Protein AF-A0A951AEV6-F1 (afdb_monomer)

pLDDT: mean 90.45, std 10.09, range [45.44, 98.31]

Nearest PDB structures (foldseek):
  7xfd-assembly1_A  TM=5.203E-01  e=1.729E-13  Escherichia coli
  2w8h-assembly1_C  TM=5.364E-01  e=3.531E-13  Escherichia coli
  7xff-assembly1_H  TM=5.356E-01  e=3.531E-13  Escherichia coli
  2j58-assembly1_F  TM=5.306E-01  e=8.122E-13  Escherichia coli
  2w8i-assembly1_D  TM=5.398E-01  e=9.709E-13  Escherichia coli

Mean predicted aligned error: 11.77 Å

Radius of gyration: 23.61 Å; Cα contacts (8 Å, |Δi|>4): 373; chains: 1; bounding box: 49×32×73 Å

Structure (mmCIF, N/CA/C/O backbone):
data_AF-A0A951AEV6-F1
#
_entry.id   AF-A0A951AEV6-F1
#
loop_
_atom_site.group_PDB
_atom_site.id
_atom_site.type_symbol
_atom_site.label_atom_id
_atom_site.label_alt_id
_atom_site.label_comp_id
_atom_site.label_asym_id
_atom_site.label_entity_id
_atom_site.label_seq_id
_atom_site.pdbx_PDB_ins_code
_atom_site.Cartn_x
_atom_site.Cartn_y
_atom_site.Cartn_z
_atom_site.occupancy
_atom_site.B_iso_or_equiv
_atom_site.auth_seq_id
_atom_site.auth_comp_id
_atom_site.auth_asym_id
_atom_site.auth_atom_id
_atom_site.pdbx_PDB_model_num
ATOM 1 N N . MET A 1 1 ? 14.511 -14.528 -4.161 1.00 46.72 1 MET A N 1
ATOM 2 C CA . MET A 1 1 ? 15.267 -14.854 -5.393 1.00 46.72 1 MET A CA 1
ATOM 3 C C . MET A 1 1 ? 15.307 -13.588 -6.240 1.00 46.72 1 MET A C 1
ATOM 5 O O . MET A 1 1 ? 14.239 -13.056 -6.512 1.00 46.72 1 MET A O 1
ATOM 9 N N . ARG A 1 2 ? 16.487 -13.033 -6.557 1.00 62.09 2 ARG A N 1
ATOM 10 C CA . ARG A 1 2 ? 16.585 -11.837 -7.416 1.00 62.09 2 ARG A CA 1
ATOM 11 C C . ARG A 1 2 ? 16.279 -12.243 -8.859 1.00 62.09 2 ARG A C 1
ATOM 13 O O . ARG A 1 2 ? 16.884 -13.181 -9.372 1.00 62.09 2 ARG A O 1
ATOM 20 N N . THR A 1 3 ? 15.339 -11.556 -9.496 1.00 68.06 3 THR A N 1
ATOM 21 C CA . THR A 1 3 ? 15.027 -11.783 -10.906 1.00 68.06 3 THR A CA 1
ATOM 22 C C . THR A 1 3 ? 16.154 -11.233 -11.774 1.00 68.06 3 THR A C 1
ATOM 24 O O . THR A 1 3 ? 16.427 -10.033 -11.755 1.00 68.06 3 THR A O 1
ATOM 27 N N . ASN A 1 4 ? 16.781 -12.118 -12.548 1.00 81.19 4 ASN A N 1
ATOM 28 C CA . ASN A 1 4 ? 17.820 -11.784 -13.528 1.00 81.19 4 ASN A CA 1
ATOM 29 C C . ASN A 1 4 ? 17.357 -12.037 -14.975 1.00 81.19 4 ASN A C 1
ATOM 31 O O . ASN A 1 4 ? 18.177 -12.138 -15.878 1.00 81.19 4 ASN A O 1
ATOM 35 N N . SER A 1 5 ? 16.048 -12.190 -15.203 1.00 88.62 5 SER A N 1
ATOM 36 C CA . SER A 1 5 ? 15.489 -12.455 -16.529 1.00 88.62 5 SER A CA 1
ATOM 37 C C . SER A 1 5 ? 14.278 -11.572 -16.796 1.00 88.62 5 SER A C 1
ATOM 39 O O . SER A 1 5 ? 13.390 -11.458 -15.957 1.00 88.62 5 SER A O 1
ATOM 41 N N . MET A 1 6 ? 14.211 -11.003 -17.999 1.00 91.31 6 MET A N 1
ATOM 42 C CA . MET A 1 6 ? 13.060 -10.216 -18.459 1.00 91.31 6 MET A CA 1
ATOM 43 C C . MET A 1 6 ? 11.820 -11.078 -18.746 1.00 91.31 6 MET A C 1
ATOM 45 O O . MET A 1 6 ? 10.696 -10.582 -18.786 1.00 91.31 6 MET A O 1
ATOM 49 N N . SER A 1 7 ? 12.005 -12.385 -18.947 1.00 89.31 7 SER A N 1
ATOM 50 C CA . SER A 1 7 ? 10.917 -13.300 -19.315 1.00 89.31 7 SER A CA 1
ATOM 51 C C . SER A 1 7 ? 9.868 -13.468 -18.211 1.00 89.31 7 SER A C 1
ATOM 53 O O . SER A 1 7 ? 8.690 -13.659 -18.521 1.00 89.31 7 SER A O 1
ATOM 55 N N . VAL A 1 8 ? 10.294 -13.339 -16.950 1.00 90.06 8 VAL A N 1
ATOM 56 C CA . VAL A 1 8 ? 9.473 -13.528 -15.744 1.00 90.06 8 VAL A CA 1
ATOM 57 C C . VAL A 1 8 ? 8.852 -12.228 -15.219 1.00 90.06 8 VAL A C 1
ATOM 59 O O . VAL A 1 8 ? 8.265 -12.225 -14.140 1.00 90.06 8 VAL A O 1
ATOM 62 N N . LEU A 1 9 ? 9.011 -11.113 -15.941 1.00 91.75 9 LEU A N 1
ATOM 63 C CA . LEU A 1 9 ? 8.381 -9.844 -15.577 1.00 91.75 9 LEU A CA 1
ATOM 64 C C . LEU A 1 9 ? 6.858 -9.928 -15.738 1.00 91.75 9 LEU A C 1
ATOM 66 O O . LEU A 1 9 ? 6.362 -10.621 -16.628 1.00 91.75 9 LEU A O 1
ATOM 70 N N . ASP A 1 10 ? 6.138 -9.185 -14.895 1.00 88.25 10 ASP A N 1
ATOM 71 C CA . ASP A 1 10 ? 4.675 -9.092 -14.940 1.00 88.25 10 ASP A CA 1
ATOM 72 C C . ASP A 1 10 ? 4.215 -8.544 -16.299 1.00 88.25 10 ASP A C 1
ATOM 74 O O . ASP A 1 10 ? 4.647 -7.471 -16.741 1.00 88.25 10 ASP A O 1
ATOM 78 N N . ASP A 1 11 ? 3.345 -9.303 -16.964 1.00 93.50 11 ASP A N 1
ATOM 79 C CA . ASP A 1 11 ? 2.741 -8.973 -18.249 1.00 93.50 11 ASP A CA 1
ATOM 80 C C . ASP A 1 11 ? 1.256 -8.584 -18.152 1.00 93.50 11 ASP A C 1
ATOM 82 O O . ASP A 1 11 ? 0.684 -8.113 -19.138 1.00 93.50 11 ASP A O 1
ATOM 86 N N . LYS A 1 12 ? 0.647 -8.703 -16.965 1.00 89.50 12 LYS A N 1
ATOM 87 C CA . LYS A 1 12 ? -0.787 -8.491 -16.728 1.00 89.50 12 LYS A CA 1
ATOM 88 C C . LYS A 1 12 ? -1.085 -7.102 -16.191 1.00 89.50 12 LYS A C 1
ATOM 90 O O . LYS A 1 12 ? -1.986 -6.433 -16.698 1.00 89.50 12 LYS A O 1
ATOM 95 N N . LYS A 1 13 ? -0.368 -6.660 -15.151 1.00 87.50 13 LYS A N 1
ATOM 96 C CA . LYS A 1 13 ? -0.631 -5.358 -14.522 1.00 87.50 13 LYS A CA 1
ATOM 97 C C . LYS A 1 13 ? -0.249 -4.241 -15.488 1.00 87.50 13 LYS A C 1
ATOM 99 O O . LYS A 1 13 ? 0.908 -4.119 -15.879 1.00 87.50 13 LYS A O 1
ATOM 104 N N . LYS A 1 14 ? -1.228 -3.413 -15.855 1.00 92.56 14 LYS A N 1
ATOM 105 C CA . LYS A 1 14 ? -1.000 -2.206 -16.654 1.00 92.56 14 LYS A CA 1
ATOM 106 C C . LYS A 1 14 ? -0.626 -1.031 -15.754 1.00 92.56 14 LYS A C 1
ATOM 108 O O . LYS A 1 14 ? -1.250 -0.840 -14.707 1.00 92.56 14 LYS A O 1
ATOM 113 N N . LEU A 1 15 ? 0.379 -0.276 -16.185 1.00 90.94 15 LEU A N 1
ATOM 114 C CA . LEU A 1 15 ? 0.896 0.899 -15.496 1.00 90.94 15 LEU A CA 1
ATOM 115 C C . LEU A 1 15 ? -0.040 2.097 -15.685 1.00 90.94 15 LEU A C 1
ATOM 117 O O . LEU A 1 15 ? -0.498 2.383 -16.800 1.00 90.94 15 LEU A O 1
ATOM 121 N N . GLY A 1 16 ? -0.306 2.795 -14.587 1.00 89.00 16 GLY A N 1
ATOM 122 C CA . GLY A 1 16 ? -1.032 4.056 -14.524 1.00 89.00 16 GLY A CA 1
ATOM 123 C C . GLY A 1 16 ? -0.117 5.232 -14.188 1.00 89.00 16 GLY A C 1
ATOM 124 O O . GLY A 1 16 ? 1.048 5.067 -13.833 1.00 89.00 16 GLY A O 1
ATOM 125 N N . SER A 1 17 ? -0.657 6.446 -14.301 1.00 87.00 17 SER A N 1
ATOM 126 C CA . SER A 1 17 ? 0.017 7.629 -13.760 1.00 87.00 17 SER A CA 1
ATOM 127 C C . SER A 1 17 ? 0.197 7.492 -12.257 1.00 87.00 17 SER A C 1
ATOM 129 O O . SER A 1 17 ? -0.679 6.964 -11.578 1.00 87.00 17 SER A O 1
ATOM 131 N N . ASN A 1 18 ? 1.308 8.019 -11.749 1.00 83.44 18 ASN A N 1
ATOM 132 C CA . ASN A 1 18 ? 1.703 7.975 -10.344 1.00 83.44 18 ASN A CA 1
ATOM 133 C C . ASN A 1 18 ? 2.117 6.604 -9.803 1.00 83.44 18 ASN A C 1
ATOM 135 O O . ASN A 1 18 ? 2.503 6.525 -8.637 1.00 83.44 18 ASN A O 1
ATOM 139 N N . ASP A 1 19 ? 2.156 5.568 -10.645 1.00 88.25 19 ASP A N 1
ATOM 140 C CA . ASP A 1 19 ? 2.794 4.308 -10.279 1.00 88.25 19 ASP A CA 1
ATOM 141 C C . ASP A 1 19 ? 4.293 4.531 -10.047 1.00 88.25 19 ASP A C 1
ATOM 143 O O . ASP A 1 19 ? 4.983 5.180 -10.841 1.00 88.25 19 ASP A O 1
ATOM 147 N N . TYR A 1 20 ? 4.810 3.955 -8.965 1.00 90.06 20 TYR A N 1
ATOM 148 C CA . TYR A 1 20 ? 6.246 3.830 -8.758 1.00 90.06 20 TYR A CA 1
ATOM 149 C C . TYR A 1 20 ? 6.704 2.464 -9.237 1.00 90.06 20 TYR A C 1
ATOM 151 O O . TYR A 1 20 ? 6.017 1.458 -9.053 1.00 90.06 20 TYR A O 1
ATOM 159 N N . ILE A 1 21 ? 7.889 2.425 -9.825 1.00 91.94 21 ILE A N 1
ATOM 160 C CA . ILE A 1 21 ? 8.515 1.196 -10.279 1.00 91.94 21 ILE A CA 1
ATOM 161 C C . ILE A 1 21 ? 9.961 1.152 -9.804 1.00 91.94 21 ILE A C 1
ATOM 163 O O . ILE A 1 21 ? 10.650 2.173 -9.760 1.00 91.94 21 ILE A O 1
ATOM 167 N N . SER A 1 22 ? 10.431 -0.039 -9.461 1.00 92.62 22 SER A N 1
ATOM 168 C CA . SER A 1 22 ? 11.856 -0.298 -9.342 1.00 92.62 22 SER A CA 1
ATOM 169 C C . SER A 1 22 ? 12.421 -0.594 -10.728 1.00 92.62 22 SER A C 1
ATOM 171 O O 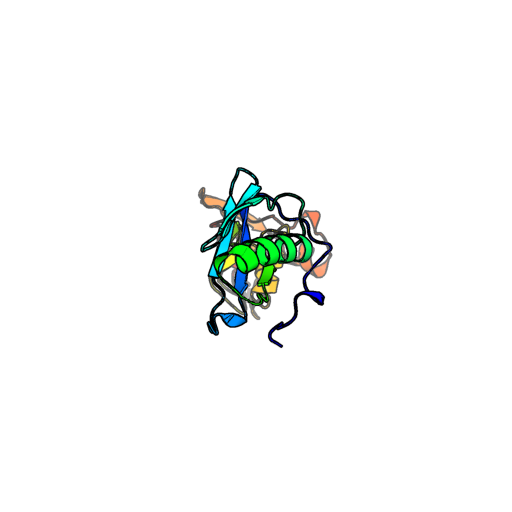. SER A 1 22 ? 11.830 -1.344 -11.507 1.00 92.62 22 SER A O 1
ATOM 173 N N . PHE A 1 23 ? 13.553 0.024 -11.036 1.00 93.94 23 PHE A N 1
ATOM 174 C CA . PHE A 1 23 ? 14.277 -0.087 -12.293 1.00 93.94 23 PHE A CA 1
ATOM 175 C C . PHE A 1 23 ? 15.730 -0.446 -12.015 1.00 93.94 23 PHE A C 1
ATOM 177 O O . PHE A 1 23 ? 16.371 0.134 -11.140 1.00 93.94 23 PHE A O 1
ATOM 184 N N . ARG A 1 24 ? 16.263 -1.390 -12.786 1.00 93.94 24 ARG A N 1
ATOM 185 C CA . ARG A 1 24 ? 17.705 -1.619 -12.887 1.00 93.94 24 ARG A CA 1
ATOM 186 C C . ARG A 1 24 ? 18.055 -2.249 -14.224 1.00 93.94 24 ARG A C 1
ATOM 188 O O . ARG A 1 24 ? 17.238 -2.975 -14.801 1.00 93.94 24 ARG A O 1
ATOM 195 N N . VAL A 1 25 ? 19.297 -2.065 -14.644 1.00 95.06 25 VAL A N 1
ATOM 196 C CA . VAL A 1 25 ? 19.918 -2.829 -15.726 1.00 95.06 25 VAL A CA 1
ATOM 197 C C . VAL A 1 25 ? 20.896 -3.811 -15.085 1.00 95.06 25 VAL A C 1
ATOM 199 O O . VAL A 1 25 ? 21.698 -3.431 -14.237 1.00 95.06 25 VAL A O 1
ATOM 202 N N . VAL A 1 26 ? 20.801 -5.104 -15.407 1.00 93.88 26 VAL A N 1
ATOM 203 C CA . VAL A 1 26 ? 21.663 -6.126 -14.770 1.00 93.88 26 VAL A CA 1
ATOM 204 C C . VAL A 1 26 ? 23.142 -5.863 -15.065 1.00 93.88 26 VAL A C 1
ATOM 206 O O . VAL A 1 26 ? 23.997 -6.124 -14.219 1.00 93.88 26 VAL A O 1
ATOM 209 N N . GLU A 1 27 ? 23.433 -5.340 -16.251 1.00 93.25 27 GLU A N 1
ATOM 210 C CA . GLU A 1 27 ? 24.774 -5.073 -16.756 1.00 93.25 27 GLU A CA 1
ATOM 211 C C . GLU A 1 27 ? 25.492 -3.920 -16.039 1.00 93.25 27 GLU A C 1
ATOM 213 O O . GLU A 1 27 ? 26.722 -3.932 -16.019 1.00 93.25 27 GLU A O 1
ATOM 218 N N . ASP A 1 28 ? 24.766 -3.015 -15.372 1.00 90.06 28 ASP A N 1
ATOM 219 C CA . ASP A 1 28 ? 25.363 -1.944 -14.553 1.00 90.06 28 ASP A CA 1
ATOM 220 C C . ASP A 1 28 ? 26.064 -2.489 -13.304 1.00 90.06 28 ASP A C 1
ATOM 222 O O . ASP A 1 28 ? 26.932 -1.838 -12.734 1.00 90.06 28 ASP A O 1
ATOM 226 N N . ARG A 1 29 ? 25.729 -3.724 -12.897 1.00 86.94 29 ARG A N 1
ATOM 227 C CA . ARG A 1 29 ? 26.229 -4.373 -11.671 1.00 86.94 29 ARG A CA 1
ATOM 228 C C . ARG A 1 29 ? 25.917 -3.595 -10.388 1.00 86.94 29 ARG A C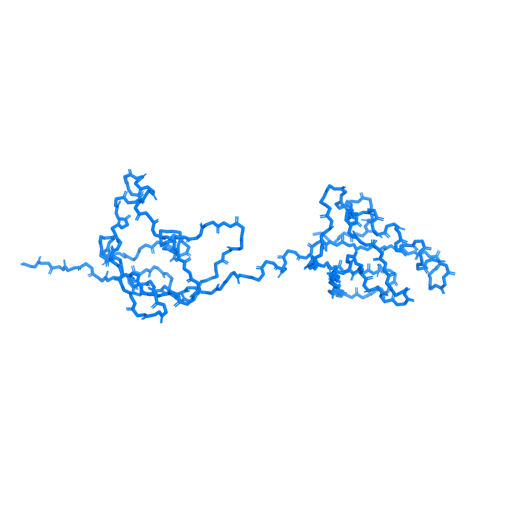 1
ATOM 230 O O . ARG A 1 29 ? 26.524 -3.869 -9.355 1.00 86.94 29 ARG A O 1
ATOM 237 N N . ASP A 1 30 ? 24.926 -2.713 -10.437 1.00 83.44 30 ASP A N 1
ATOM 238 C CA . ASP A 1 30 ? 24.402 -2.024 -9.266 1.00 83.44 30 ASP A CA 1
ATOM 239 C C . ASP A 1 30 ? 23.693 -3.002 -8.319 1.00 83.44 30 ASP A C 1
ATOM 241 O O . ASP A 1 30 ? 22.932 -3.890 -8.732 1.00 83.44 30 ASP A O 1
ATOM 245 N N . GLU A 1 31 ? 23.930 -2.833 -7.016 1.00 76.81 31 GLU A N 1
ATOM 246 C CA . GLU A 1 31 ? 23.279 -3.645 -5.985 1.00 76.81 31 GLU A CA 1
ATOM 247 C C . GLU A 1 31 ? 21.839 -3.199 -5.703 1.00 76.81 31 GLU A C 1
ATOM 249 O O . GLU A 1 31 ? 21.002 -4.026 -5.316 1.00 76.81 31 GLU A O 1
ATOM 254 N N . GLU A 1 32 ? 21.545 -1.917 -5.925 1.00 83.19 32 GLU A N 1
ATOM 255 C CA . GLU A 1 32 ? 20.260 -1.287 -5.640 1.00 83.19 32 GLU A CA 1
ATOM 256 C C . GLU A 1 32 ? 19.485 -0.973 -6.922 1.00 83.19 32 GLU A C 1
ATOM 258 O O . GLU A 1 32 ? 20.045 -0.619 -7.954 1.00 83.19 32 GLU A O 1
ATOM 263 N N . SER A 1 33 ? 18.160 -1.121 -6.861 1.00 89.19 33 SER A N 1
ATOM 264 C CA . SER A 1 33 ? 17.282 -0.686 -7.951 1.00 89.19 33 SER A CA 1
ATOM 265 C C . SER A 1 33 ? 16.897 0.771 -7.746 1.00 89.19 33 SER A C 1
ATOM 267 O O . SER A 1 33 ? 16.512 1.163 -6.644 1.00 89.19 33 SER A O 1
ATOM 269 N N . GLN A 1 34 ? 16.937 1.556 -8.814 1.00 90.75 34 GLN A N 1
ATOM 270 C CA . GLN A 1 34 ? 16.473 2.933 -8.801 1.00 90.75 34 GLN A CA 1
ATOM 271 C C . GLN A 1 34 ? 14.948 2.969 -8.764 1.00 90.75 34 GLN A C 1
ATOM 273 O O . GLN A 1 34 ? 14.271 2.159 -9.401 1.00 90.75 34 GLN A O 1
ATOM 278 N N . ARG A 1 35 ? 14.391 3.923 -8.022 1.00 91.44 35 ARG A N 1
ATOM 279 C CA . ARG A 1 35 ? 12.945 4.114 -7.940 1.00 91.44 35 ARG A CA 1
ATOM 280 C C . ARG A 1 35 ? 12.515 5.202 -8.913 1.00 91.44 35 ARG A C 1
ATOM 282 O O . ARG A 1 35 ? 12.845 6.367 -8.717 1.00 91.44 35 ARG A O 1
ATOM 289 N N . LEU A 1 36 ? 11.743 4.821 -9.923 1.00 92.88 36 LEU A N 1
ATOM 290 C CA . LEU A 1 36 ? 11.206 5.725 -10.935 1.00 92.88 36 LEU A CA 1
ATOM 291 C C . LEU A 1 36 ? 9.692 5.891 -10.745 1.00 92.88 36 LEU A C 1
ATOM 293 O O . LEU A 1 36 ? 9.026 5.000 -10.215 1.00 92.88 36 LEU A O 1
ATOM 297 N N . ARG A 1 37 ? 9.139 7.032 -11.166 1.00 91.88 37 ARG A N 1
ATOM 298 C CA . ARG A 1 37 ? 7.700 7.336 -11.090 1.00 91.88 37 ARG A CA 1
ATOM 299 C C . ARG A 1 37 ? 7.148 7.575 -12.487 1.00 91.88 37 ARG A C 1
ATOM 301 O O . ARG A 1 37 ? 7.738 8.328 -13.257 1.00 91.88 37 ARG A O 1
ATOM 308 N N . VAL A 1 38 ? 5.991 6.991 -12.780 1.00 92.31 38 VAL A N 1
ATOM 309 C CA . VAL A 1 38 ? 5.206 7.348 -13.962 1.00 92.31 38 VAL A CA 1
ATOM 310 C C . VAL A 1 38 ? 4.580 8.720 -13.719 1.00 92.31 38 VAL A C 1
ATOM 312 O O . VAL A 1 38 ? 3.795 8.896 -12.786 1.00 92.31 38 VAL A O 1
ATOM 315 N N . ASN A 1 39 ? 4.943 9.705 -14.535 1.00 89.75 39 ASN A N 1
ATOM 316 C CA . ASN A 1 39 ? 4.459 11.075 -14.404 1.00 89.75 39 ASN A CA 1
ATOM 317 C C . ASN A 1 39 ? 2.959 11.201 -14.770 1.00 89.75 39 ASN A C 1
ATOM 319 O O . ASN A 1 39 ? 2.304 10.252 -15.226 1.00 89.75 39 ASN A O 1
ATOM 323 N N . ASP A 1 40 ? 2.395 12.397 -14.593 1.00 83.81 40 ASP A N 1
ATOM 324 C CA . ASP A 1 40 ? 0.983 12.665 -14.905 1.00 83.81 40 ASP A CA 1
ATOM 325 C C . ASP A 1 40 ? 0.672 12.548 -16.409 1.00 83.81 40 ASP A C 1
ATOM 327 O O . ASP A 1 40 ? -0.442 12.190 -16.794 1.00 83.81 40 ASP A O 1
ATOM 331 N N . ASN A 1 41 ? 1.676 12.716 -17.275 1.00 91.56 41 ASN A N 1
ATOM 332 C CA . ASN A 1 41 ? 1.561 12.471 -18.714 1.00 91.56 41 ASN A CA 1
ATOM 333 C C . ASN A 1 41 ? 1.594 10.978 -19.073 1.00 91.56 41 ASN A C 1
ATOM 335 O O . ASN A 1 41 ? 1.250 10.620 -20.199 1.00 91.56 41 ASN A O 1
ATOM 339 N N . GLY A 1 42 ? 1.887 10.087 -18.120 1.00 91.50 42 GLY A N 1
ATOM 340 C CA . GLY A 1 42 ? 1.934 8.641 -18.336 1.00 91.50 42 GLY A CA 1
ATOM 341 C C . GLY A 1 42 ? 3.276 8.142 -18.868 1.00 91.50 42 GLY A C 1
ATOM 342 O O . GLY A 1 42 ? 3.341 7.060 -19.456 1.00 91.50 42 GLY A O 1
ATOM 343 N N . GLU A 1 43 ? 4.329 8.928 -18.694 1.00 97.00 43 GLU A N 1
ATOM 344 C CA . GLU A 1 43 ? 5.685 8.641 -19.144 1.00 97.00 43 GLU A CA 1
ATOM 345 C C . GLU A 1 43 ? 6.586 8.355 -17.946 1.00 97.00 43 GLU A C 1
ATOM 347 O O . GLU A 1 43 ? 6.334 8.793 -16.823 1.00 97.00 43 GLU A O 1
ATOM 352 N N . LEU A 1 44 ? 7.648 7.609 -18.201 1.00 96.25 44 LEU A N 1
ATOM 353 C CA . LEU A 1 44 ? 8.679 7.272 -17.242 1.00 96.25 44 LEU A CA 1
ATOM 354 C C . LEU A 1 44 ? 9.980 7.949 -17.665 1.00 96.25 44 LEU A C 1
ATOM 356 O O . LEU A 1 44 ? 10.415 7.765 -18.798 1.00 96.25 44 LEU A O 1
ATOM 360 N N . GLU A 1 45 ? 10.607 8.700 -16.769 1.00 95.81 45 GLU A N 1
ATOM 361 C CA . GLU A 1 45 ? 11.942 9.249 -17.007 1.00 95.81 45 GLU A CA 1
ATOM 362 C C . GLU A 1 45 ? 12.992 8.172 -16.721 1.00 95.81 45 GLU A C 1
ATOM 364 O O . GLU A 1 45 ? 13.204 7.776 -15.575 1.00 95.81 45 GLU A O 1
ATOM 369 N N . VAL A 1 46 ? 13.596 7.644 -17.782 1.00 95.56 46 VAL A N 1
ATOM 370 C CA . VAL A 1 46 ? 14.574 6.557 -17.721 1.00 95.56 46 VAL A CA 1
ATOM 371 C C . VAL A 1 46 ? 15.982 7.142 -17.857 1.00 95.56 46 VAL A C 1
ATOM 373 O O . VAL A 1 46 ? 16.221 7.891 -18.810 1.00 95.56 46 VAL A O 1
ATOM 376 N N . PRO A 1 47 ? 16.934 6.797 -16.968 1.00 90.75 47 PRO A N 1
ATOM 377 C CA . PRO A 1 47 ? 18.320 7.245 -17.088 1.00 90.75 47 PRO A CA 1
ATOM 378 C C . PRO A 1 47 ? 18.896 6.962 -18.479 1.00 90.75 47 PRO A C 1
ATOM 380 O O . PRO A 1 47 ? 18.622 5.913 -19.065 1.00 90.75 47 PRO A O 1
ATOM 383 N N . TYR A 1 48 ? 19.680 7.907 -19.004 1.00 87.25 48 TYR A N 1
ATOM 384 C CA . TYR A 1 48 ? 20.310 7.881 -20.337 1.00 87.25 48 TYR A CA 1
ATOM 385 C C . TYR A 1 48 ? 19.344 7.974 -21.531 1.00 87.25 48 TYR A C 1
ATOM 387 O O . TYR A 1 48 ? 19.690 8.556 -22.549 1.00 87.25 48 TYR A O 1
ATOM 395 N N . VAL A 1 49 ? 18.119 7.464 -21.407 1.00 92.56 49 VAL A N 1
ATOM 396 C CA . VAL A 1 49 ? 17.133 7.408 -22.500 1.00 92.56 49 VAL A CA 1
ATOM 397 C C . VAL A 1 49 ? 16.196 8.620 -22.511 1.00 92.56 49 VAL A C 1
ATOM 399 O O . VAL A 1 49 ? 15.800 9.082 -23.579 1.00 92.56 49 VAL A O 1
ATOM 402 N N . GLY A 1 50 ? 15.819 9.132 -21.338 1.00 93.38 50 GLY A N 1
ATOM 403 C CA . GLY A 1 50 ? 14.816 10.186 -21.184 1.00 93.38 50 GLY A CA 1
ATOM 404 C C . GLY A 1 50 ? 13.390 9.644 -21.037 1.00 93.38 50 GLY A C 1
ATOM 405 O O . GLY A 1 50 ? 13.169 8.589 -20.442 1.00 93.38 50 GLY A O 1
ATOM 406 N N . LEU A 1 51 ? 12.400 10.391 -21.531 1.00 96.44 51 LEU A N 1
ATOM 407 C CA . LEU A 1 51 ? 10.979 10.078 -21.347 1.00 96.44 51 LEU A CA 1
ATOM 408 C C . LEU A 1 51 ? 10.532 8.897 -22.220 1.00 96.44 51 LEU A C 1
ATOM 410 O O . LEU A 1 51 ? 10.642 8.927 -23.445 1.00 96.44 51 LEU A O 1
ATOM 414 N N . VAL A 1 52 ? 9.968 7.869 -21.585 1.00 97.00 52 VAL A N 1
ATOM 415 C CA . VAL A 1 52 ? 9.447 6.667 -22.246 1.00 97.00 52 VAL A CA 1
ATOM 416 C C . VAL A 1 52 ? 7.961 6.482 -21.913 1.00 97.00 52 VAL A C 1
ATOM 418 O O . VAL A 1 52 ? 7.612 6.382 -20.735 1.00 97.00 52 VAL A O 1
ATOM 421 N N . PRO A 1 53 ? 7.060 6.359 -22.908 1.00 97.06 53 PRO A N 1
ATOM 422 C CA . PRO A 1 53 ? 5.642 6.106 -22.657 1.00 97.06 53 PRO A CA 1
ATOM 423 C C . PRO A 1 53 ? 5.417 4.788 -21.907 1.00 97.06 53 PRO A C 1
ATOM 425 O O . PRO A 1 53 ? 5.785 3.713 -22.405 1.00 97.06 53 PRO A O 1
ATOM 428 N N . ALA A 1 54 ? 4.780 4.879 -20.738 1.00 96.31 54 ALA A N 1
ATOM 429 C CA . ALA A 1 54 ? 4.558 3.771 -19.811 1.00 96.31 54 ALA A CA 1
ATOM 430 C C . ALA A 1 54 ? 3.071 3.438 -19.612 1.00 96.31 54 ALA A C 1
ATOM 432 O O . ALA A 1 54 ? 2.731 2.275 -19.401 1.00 96.31 54 ALA A O 1
ATOM 433 N N . ARG A 1 55 ? 2.176 4.431 -19.708 1.00 93.06 55 ARG A N 1
ATOM 434 C CA . ARG A 1 55 ? 0.735 4.248 -19.478 1.00 93.06 55 ARG A CA 1
ATOM 435 C C . ARG A 1 55 ? 0.164 3.124 -20.341 1.00 93.06 55 ARG A C 1
ATOM 437 O O . ARG A 1 55 ? 0.365 3.088 -21.552 1.00 93.06 55 ARG A O 1
ATOM 444 N N . GLY A 1 56 ? -0.581 2.224 -19.706 1.00 92.50 56 GLY A N 1
ATOM 445 C CA . GLY A 1 56 ? -1.244 1.106 -20.377 1.00 92.50 56 GLY A CA 1
ATOM 446 C C . GLY A 1 56 ? -0.313 -0.045 -20.771 1.00 92.50 56 GLY A C 1
ATOM 447 O O . GLY A 1 56 ? -0.812 -1.079 -21.213 1.00 92.50 56 GLY A O 1
ATOM 448 N N . LYS A 1 57 ? 1.007 0.086 -20.575 1.00 96.31 57 LYS A N 1
ATOM 449 C CA . LYS A 1 57 ? 1.970 -1.009 -20.742 1.00 96.31 57 LYS A CA 1
ATOM 450 C C . LYS A 1 57 ? 2.126 -1.799 -19.447 1.00 96.31 57 LYS A C 1
ATOM 452 O O . LYS A 1 57 ? 1.922 -1.267 -18.360 1.00 96.31 57 LYS A O 1
ATOM 457 N N . SER A 1 58 ? 2.495 -3.066 -19.557 1.00 95.88 58 SER A N 1
ATOM 458 C CA . SER A 1 58 ? 2.986 -3.870 -18.439 1.00 95.88 58 SER A CA 1
ATOM 459 C C . SER A 1 58 ? 4.479 -3.644 -18.195 1.00 95.88 58 SER A C 1
ATOM 461 O O . SER A 1 58 ? 5.185 -3.105 -19.053 1.00 95.88 58 SER A O 1
ATOM 463 N N . CYS A 1 59 ? 4.989 -4.084 -17.040 1.00 94.75 59 CYS A N 1
ATOM 464 C CA . CYS A 1 59 ? 6.425 -4.040 -16.751 1.00 94.75 59 CYS A CA 1
ATOM 465 C C . CYS A 1 59 ? 7.234 -4.793 -17.810 1.00 94.75 59 CYS A C 1
ATOM 467 O O . CYS A 1 59 ? 8.283 -4.309 -18.225 1.00 94.75 59 CYS A O 1
ATOM 469 N N . LYS A 1 60 ? 6.733 -5.937 -18.294 1.00 96.25 60 LYS A N 1
ATOM 470 C CA . LYS A 1 60 ? 7.378 -6.693 -19.370 1.00 96.25 60 LYS A CA 1
ATOM 471 C C . LYS A 1 60 ? 7.434 -5.894 -20.674 1.00 96.25 60 LYS A C 1
ATOM 473 O O . LYS A 1 60 ? 8.513 -5.721 -21.233 1.00 96.25 60 LYS A O 1
ATOM 478 N N . GLU A 1 61 ? 6.300 -5.367 -21.136 1.00 97.25 61 GLU A N 1
ATOM 479 C CA . GLU A 1 61 ? 6.214 -4.570 -22.374 1.00 97.25 61 GLU A CA 1
ATOM 480 C C . GLU A 1 61 ? 7.122 -3.330 -22.321 1.00 97.25 61 GLU A C 1
ATOM 482 O O . GLU A 1 61 ? 7.851 -3.022 -23.272 1.00 97.25 61 GLU A O 1
ATOM 487 N N . LEU A 1 62 ? 7.106 -2.624 -21.189 1.00 97.31 62 LEU A N 1
ATOM 488 C CA . LEU A 1 62 ? 7.926 -1.439 -20.982 1.00 97.31 62 LEU A CA 1
ATOM 489 C C . LEU A 1 62 ? 9.419 -1.787 -20.909 1.00 97.31 62 LEU A C 1
ATOM 491 O O . LEU A 1 62 ? 10.224 -1.103 -21.536 1.00 97.31 62 LEU A O 1
ATOM 495 N N . ALA A 1 63 ? 9.795 -2.875 -20.233 1.00 97.19 63 ALA A N 1
ATOM 496 C CA . ALA A 1 63 ? 11.188 -3.303 -20.128 1.00 97.19 63 ALA A CA 1
ATOM 497 C C . ALA A 1 63 ? 11.797 -3.644 -21.498 1.00 97.19 63 ALA A C 1
ATOM 499 O O . ALA A 1 63 ? 12.927 -3.247 -21.774 1.00 97.19 63 ALA A O 1
ATOM 500 N N . TYR A 1 64 ? 11.051 -4.310 -22.390 1.00 97.19 64 TYR A N 1
ATOM 501 C CA . TYR A 1 64 ? 11.509 -4.552 -23.766 1.00 97.19 64 TYR A CA 1
ATOM 502 C C . TYR A 1 64 ? 11.607 -3.263 -24.589 1.00 97.19 64 TYR A C 1
ATOM 504 O O . TYR A 1 64 ? 12.555 -3.112 -25.355 1.00 97.19 64 TYR A O 1
ATOM 512 N N . THR A 1 65 ? 10.685 -2.312 -24.391 1.00 96.88 65 THR A N 1
ATOM 513 C CA . THR A 1 65 ? 10.785 -0.983 -25.023 1.00 96.88 65 THR A CA 1
ATOM 514 C C . THR A 1 65 ? 12.090 -0.291 -24.612 1.00 96.88 65 THR A C 1
ATOM 516 O O . THR A 1 65 ? 12.830 0.192 -25.463 1.00 96.88 65 THR A O 1
ATOM 519 N N . ILE A 1 66 ? 12.385 -0.269 -23.308 1.00 96.94 66 ILE A N 1
ATOM 520 C CA . ILE A 1 66 ? 13.574 0.389 -22.755 1.00 96.94 66 ILE A CA 1
ATOM 521 C C . ILE A 1 66 ? 14.856 -0.333 -23.182 1.00 96.94 66 ILE A C 1
ATOM 523 O O . ILE A 1 66 ? 15.808 0.337 -23.569 1.00 96.94 66 ILE A O 1
ATOM 527 N N . LYS A 1 67 ? 14.873 -1.675 -23.195 1.00 96.88 67 LYS A N 1
ATOM 528 C CA . LYS A 1 67 ? 15.999 -2.474 -23.712 1.00 96.88 67 LYS A CA 1
ATOM 529 C C . LYS A 1 67 ? 16.404 -2.006 -25.107 1.00 96.88 67 LYS A C 1
ATOM 531 O O . LYS A 1 67 ? 17.562 -1.672 -25.319 1.00 96.88 67 LYS A O 1
ATOM 536 N N . SER A 1 68 ? 15.448 -1.910 -26.033 1.00 96.69 68 SER A N 1
ATOM 537 C CA . SER A 1 68 ? 15.729 -1.482 -27.407 1.00 96.69 68 SER A CA 1
ATOM 538 C C . SER A 1 68 ? 16.216 -0.036 -27.525 1.00 96.69 68 SER A C 1
ATOM 540 O O . SER A 1 68 ? 16.816 0.305 -28.538 1.00 96.69 68 SER A O 1
ATOM 542 N N . LEU A 1 69 ? 15.935 0.830 -26.547 1.00 96.19 69 LEU A N 1
ATOM 543 C CA . LEU A 1 69 ? 16.454 2.201 -26.517 1.00 96.19 69 LEU A CA 1
ATOM 544 C C . LEU A 1 69 ? 17.873 2.242 -25.939 1.00 96.19 69 LEU A C 1
ATOM 546 O O . LEU A 1 69 ? 18.750 2.863 -26.527 1.00 96.19 69 LEU A O 1
ATOM 550 N N . LEU A 1 70 ? 18.114 1.519 -24.845 1.00 95.81 70 LEU A N 1
ATOM 551 C CA . LEU A 1 70 ? 19.428 1.404 -24.212 1.00 95.81 70 LEU A CA 1
ATOM 552 C C . LEU A 1 70 ? 20.461 0.733 -25.129 1.00 95.81 70 LEU A C 1
ATOM 554 O O . LEU A 1 70 ? 21.608 1.170 -25.185 1.00 95.81 70 LEU A O 1
ATOM 558 N N . GLU A 1 71 ? 20.059 -0.290 -25.886 1.00 96.56 71 GLU A N 1
ATOM 559 C CA . GLU A 1 71 ? 20.959 -1.024 -26.789 1.00 96.56 71 GLU A CA 1
ATOM 560 C C . GLU A 1 71 ? 21.379 -0.233 -28.037 1.00 96.56 71 GLU A C 1
ATOM 562 O O . GLU A 1 71 ? 22.301 -0.635 -28.742 1.00 96.56 71 GLU A O 1
ATOM 567 N N . LYS A 1 72 ? 20.727 0.901 -28.329 1.00 94.25 72 LYS A N 1
ATOM 568 C CA . LYS A 1 72 ? 21.118 1.748 -29.465 1.00 94.25 72 LYS A CA 1
ATOM 569 C C . LYS A 1 72 ? 22.400 2.525 -29.203 1.00 94.25 72 LYS A C 1
ATOM 571 O O . LYS A 1 72 ? 23.184 2.705 -30.128 1.00 94.25 72 LYS A O 1
ATOM 576 N N . GLU A 1 73 ? 22.583 3.012 -27.979 1.00 90.31 73 GLU A N 1
ATOM 577 C CA . GLU A 1 73 ? 23.625 4.004 -27.682 1.00 90.31 73 GLU A CA 1
ATOM 578 C C . GLU A 1 73 ? 24.472 3.668 -26.450 1.00 90.31 73 GLU A C 1
ATOM 580 O O . GLU A 1 73 ? 25.597 4.150 -26.349 1.00 90.31 73 GLU A O 1
ATOM 585 N N . TYR A 1 74 ? 23.983 2.823 -25.536 1.00 92.19 74 TYR A N 1
ATOM 586 C CA . TYR A 1 74 ? 24.597 2.665 -24.213 1.00 92.19 74 TYR A CA 1
ATOM 587 C C . TYR A 1 74 ? 25.053 1.235 -23.896 1.00 92.19 74 TYR A C 1
ATOM 589 O O . TYR A 1 74 ? 26.031 1.061 -23.173 1.00 92.19 74 TYR A O 1
ATOM 597 N N . TYR A 1 75 ? 24.398 0.205 -24.445 1.00 93.50 75 TYR A N 1
ATOM 598 C CA . TYR A 1 75 ? 24.690 -1.195 -24.112 1.00 93.50 75 TYR A CA 1
ATOM 599 C C . TYR A 1 75 ? 24.814 -2.065 -25.362 1.00 93.50 75 TYR A C 1
ATOM 601 O O . TYR A 1 75 ? 24.010 -1.968 -26.277 1.00 93.50 75 TYR A O 1
ATOM 609 N N . TYR A 1 76 ? 25.768 -2.999 -25.371 1.00 93.38 76 TYR A N 1
ATOM 610 C CA . TYR A 1 76 ? 25.781 -4.072 -26.377 1.00 93.38 76 TYR A CA 1
ATOM 611 C C . TYR A 1 76 ? 24.628 -5.066 -26.155 1.00 93.38 76 TYR A C 1
ATOM 613 O O . TYR A 1 76 ? 24.056 -5.608 -27.096 1.00 93.38 76 TYR A O 1
ATOM 621 N N . HIS A 1 77 ? 24.295 -5.303 -24.885 1.00 93.69 77 HIS A N 1
ATOM 622 C CA . HIS A 1 77 ? 23.159 -6.099 -24.444 1.00 93.69 77 HIS A CA 1
ATOM 623 C C . HIS A 1 77 ? 22.624 -5.509 -23.139 1.00 93.69 77 HIS A C 1
ATOM 625 O O . HIS A 1 77 ? 23.405 -5.290 -22.215 1.00 93.69 77 HIS A O 1
ATOM 631 N N . ALA A 1 78 ? 21.314 -5.284 -23.051 1.00 94.88 78 ALA A N 1
ATOM 632 C CA . ALA A 1 78 ? 20.659 -4.788 -21.843 1.00 94.88 78 ALA A CA 1
ATOM 633 C C . ALA A 1 78 ? 19.616 -5.779 -21.308 1.00 94.88 78 ALA A C 1
ATOM 635 O O . ALA A 1 78 ? 18.711 -6.226 -22.023 1.00 94.88 78 ALA A O 1
ATOM 636 N N . THR A 1 79 ? 19.691 -6.072 -20.014 1.00 95.88 79 THR A N 1
ATOM 637 C CA . THR A 1 79 ? 18.692 -6.829 -19.260 1.00 95.88 79 THR A CA 1
ATOM 638 C C . THR A 1 79 ? 17.987 -5.879 -18.300 1.00 95.88 79 THR A C 1
ATOM 640 O O . THR A 1 79 ? 18.440 -5.637 -17.181 1.00 95.88 79 THR A O 1
ATOM 643 N N . VAL A 1 80 ? 16.853 -5.334 -18.741 1.00 95.88 80 VAL A N 1
ATOM 644 C CA . VAL A 1 80 ? 16.086 -4.341 -17.978 1.00 95.88 80 VAL A CA 1
ATOM 645 C C . VAL A 1 80 ? 15.110 -5.038 -17.042 1.00 95.88 80 VAL A C 1
ATOM 647 O O . VAL A 1 80 ? 14.201 -5.737 -17.488 1.00 95.88 80 VAL A O 1
ATOM 650 N N . ILE A 1 81 ? 15.264 -4.835 -15.738 1.00 95.06 81 ILE A N 1
ATOM 651 C CA . ILE A 1 81 ? 14.350 -5.371 -14.730 1.00 95.06 81 ILE A CA 1
ATOM 652 C C . ILE A 1 81 ? 13.457 -4.243 -14.228 1.00 95.06 81 ILE A C 1
ATOM 654 O O . ILE A 1 81 ? 13.945 -3.251 -13.690 1.00 95.06 81 ILE A O 1
ATOM 658 N N . LEU A 1 82 ? 12.148 -4.433 -14.401 1.00 93.94 82 LEU A N 1
ATOM 659 C CA . LEU A 1 82 ? 11.105 -3.549 -13.894 1.00 93.94 82 LEU A CA 1
ATOM 660 C C . LEU A 1 82 ? 10.163 -4.308 -12.971 1.00 93.94 82 LEU A C 1
ATOM 662 O O . LEU A 1 82 ? 9.669 -5.374 -13.336 1.00 93.94 82 LEU A O 1
ATOM 666 N N . ALA A 1 83 ? 9.833 -3.731 -11.825 1.00 91.06 83 ALA A N 1
ATOM 667 C CA . ALA A 1 83 ? 8.714 -4.201 -11.021 1.00 91.06 83 ALA A CA 1
ATOM 668 C C . ALA A 1 83 ? 7.917 -3.010 -10.503 1.00 91.06 83 ALA A C 1
ATOM 670 O O . ALA A 1 83 ? 8.498 -1.994 -10.132 1.00 91.06 83 ALA A O 1
ATOM 671 N N . VAL A 1 84 ? 6.588 -3.135 -10.464 1.00 88.69 84 VAL A N 1
ATOM 672 C CA . VAL A 1 84 ? 5.758 -2.143 -9.776 1.00 88.69 84 VAL A CA 1
ATOM 673 C C . VAL A 1 84 ? 6.151 -2.149 -8.310 1.00 88.69 84 VAL A C 1
ATOM 675 O O . VAL A 1 84 ? 6.029 -3.163 -7.617 1.00 88.69 84 VAL A O 1
ATOM 678 N N . ASP A 1 85 ? 6.640 -1.006 -7.856 1.00 80.19 85 ASP A N 1
ATOM 679 C CA . ASP A 1 85 ? 6.991 -0.796 -6.475 1.00 80.19 85 ASP A CA 1
ATOM 680 C C . ASP A 1 85 ? 5.708 -0.517 -5.695 1.00 80.19 85 ASP A C 1
ATOM 682 O O . ASP A 1 85 ? 5.204 0.609 -5.627 1.00 80.19 85 ASP A O 1
ATOM 686 N N . ARG A 1 86 ? 5.166 -1.578 -5.093 1.00 62.31 86 ARG A N 1
ATOM 687 C CA . ARG A 1 86 ? 3.986 -1.488 -4.226 1.00 62.31 86 ARG A CA 1
ATOM 688 C C . ARG A 1 86 ? 4.237 -0.638 -2.982 1.00 62.31 86 ARG A C 1
ATOM 690 O O . ARG A 1 86 ? 3.290 -0.284 -2.306 1.00 62.31 86 ARG A O 1
ATOM 697 N N . VAL A 1 87 ? 5.468 -0.189 -2.720 1.00 50.56 87 VAL A N 1
ATOM 698 C CA . VAL A 1 87 ? 5.755 0.819 -1.683 1.00 50.56 87 VAL A CA 1
ATOM 699 C C . VAL A 1 87 ? 5.120 2.188 -2.018 1.00 50.56 87 VAL A C 1
ATOM 701 O O . VAL A 1 87 ? 5.145 3.111 -1.204 1.00 50.56 87 VAL A O 1
ATOM 704 N N . SER A 1 88 ? 4.526 2.366 -3.209 1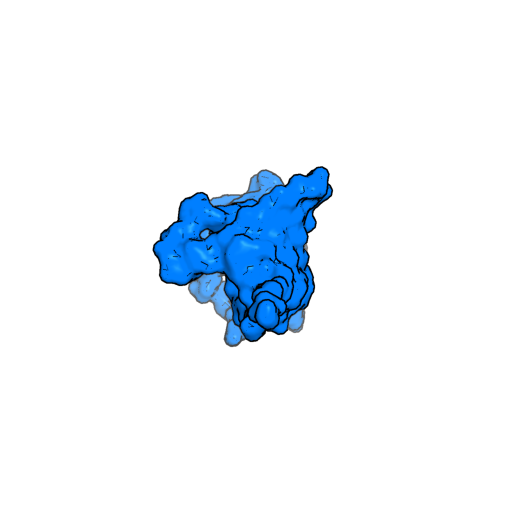.00 45.44 88 SER A N 1
ATOM 705 C CA . SER A 1 88 ? 3.610 3.485 -3.500 1.00 45.44 88 SER A CA 1
ATOM 706 C C . SER A 1 88 ? 2.285 3.426 -2.733 1.00 45.44 88 SER A C 1
ATOM 708 O O . SER A 1 88 ? 1.579 4.432 -2.672 1.00 45.44 88 SER A O 1
ATOM 710 N N . GLU A 1 89 ? 1.960 2.305 -2.099 1.00 51.38 89 GLU A N 1
ATOM 711 C CA . GLU A 1 89 ? 0.906 2.193 -1.095 1.00 51.38 89 GLU A CA 1
ATOM 712 C C . GLU A 1 89 ? 1.356 2.868 0.212 1.00 51.38 89 GLU A C 1
ATOM 714 O O . GLU A 1 89 ? 1.294 2.280 1.290 1.00 51.38 89 GLU A O 1
ATOM 719 N N . LYS A 1 90 ? 1.862 4.113 0.137 1.00 59.22 90 LYS A N 1
ATOM 720 C CA . LYS A 1 90 ? 2.064 4.933 1.331 1.00 59.22 90 LYS A CA 1
ATOM 721 C C . LYS A 1 90 ? 0.706 4.998 2.001 1.00 59.22 90 LYS A C 1
ATOM 723 O O . LYS A 1 90 ? -0.208 5.625 1.474 1.00 59.22 90 LYS A O 1
ATOM 728 N N . SER A 1 91 ? 0.609 4.273 3.107 1.00 67.50 91 SER A N 1
ATOM 729 C CA . SER A 1 91 ? -0.490 4.254 4.051 1.00 67.50 91 SER A CA 1
ATOM 730 C C . SER A 1 91 ? -1.364 5.506 3.949 1.00 67.50 91 SER A C 1
ATOM 732 O O . SER A 1 91 ? -0.836 6.6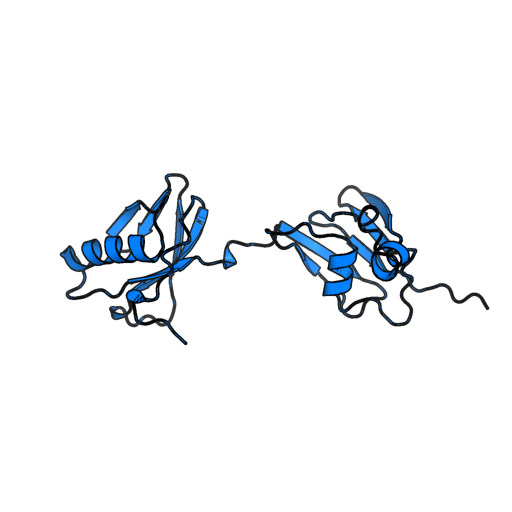20 3.993 1.00 67.50 91 SER A O 1
ATOM 734 N N . ARG A 1 92 ? -2.694 5.353 3.884 1.00 81.69 92 ARG A N 1
ATOM 735 C CA . ARG A 1 92 ? -3.654 6.480 3.799 1.00 81.69 92 ARG A CA 1
ATOM 736 C C . ARG A 1 92 ? -3.522 7.482 4.949 1.00 81.69 92 ARG A C 1
ATOM 738 O O . ARG A 1 92 ? -4.089 8.565 4.900 1.00 81.69 92 ARG A O 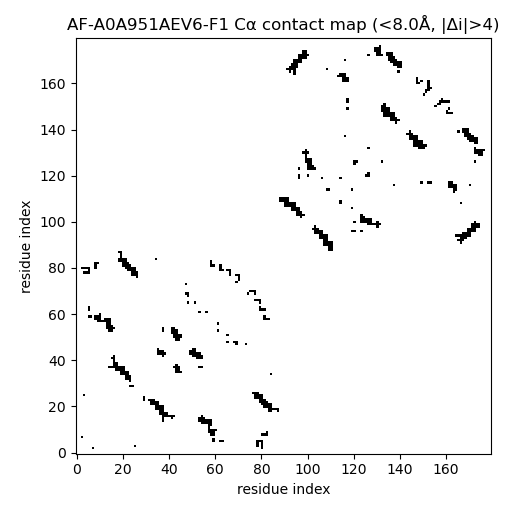1
ATOM 745 N N . GLY A 1 93 ? -2.799 7.099 5.990 1.00 87.75 93 GLY A N 1
ATOM 746 C CA . GLY A 1 93 ? -2.465 7.875 7.167 1.00 87.75 93 GLY A CA 1
ATOM 747 C C . GLY A 1 93 ? -2.079 6.925 8.286 1.00 87.75 93 GLY A C 1
ATOM 748 O O . GLY A 1 93 ? -1.856 5.738 8.050 1.00 87.75 93 GLY A O 1
ATOM 749 N N . LYS A 1 94 ? -2.010 7.417 9.516 1.00 92.69 94 LYS A N 1
ATOM 750 C CA . LYS A 1 94 ? -1.855 6.554 10.687 1.00 92.69 94 LYS A CA 1
ATOM 751 C C . LYS A 1 94 ? -3.042 6.748 11.616 1.00 92.69 94 LYS A C 1
ATOM 753 O O . LYS A 1 94 ? -3.583 7.845 11.682 1.00 92.69 94 LYS A O 1
ATOM 758 N N . VAL A 1 95 ? -3.416 5.691 12.320 1.00 96.69 95 VAL A N 1
ATOM 759 C CA . VAL A 1 95 ? -4.270 5.759 13.512 1.00 96.69 95 VAL A CA 1
ATOM 760 C C . VAL A 1 95 ? -3.445 5.387 14.731 1.00 96.69 95 VAL A C 1
ATOM 762 O O . VAL A 1 95 ? -2.419 4.716 14.608 1.00 96.69 95 VAL A O 1
ATOM 765 N N . TYR A 1 96 ? -3.878 5.801 15.912 1.00 97.75 96 TYR A N 1
ATOM 766 C CA . TYR A 1 96 ? -3.144 5.584 17.155 1.00 97.75 96 TYR A CA 1
ATOM 767 C C . TYR A 1 96 ? -3.960 4.696 18.082 1.00 97.75 96 TYR A C 1
ATOM 769 O O . TYR A 1 96 ? -5.017 5.103 18.552 1.00 97.75 96 TYR A O 1
ATOM 777 N N . VAL A 1 97 ? -3.471 3.485 18.351 1.00 98.31 97 VAL A N 1
ATOM 778 C CA . VAL A 1 97 ? -4.169 2.504 19.192 1.00 98.31 97 VAL A CA 1
ATOM 779 C C . VAL A 1 97 ? -3.466 2.393 20.540 1.00 98.31 97 VAL A C 1
ATOM 781 O O . VAL A 1 97 ? -2.257 2.165 20.587 1.00 98.31 97 VAL A O 1
ATOM 784 N N . TYR A 1 98 ? -4.199 2.548 21.642 1.00 97.62 98 TYR A N 1
ATOM 785 C CA . TYR A 1 98 ? -3.626 2.494 22.990 1.00 97.62 98 TYR A CA 1
ATOM 786 C C . TYR A 1 98 ? -4.637 2.057 24.064 1.00 97.62 98 TYR A C 1
ATOM 788 O O . TYR A 1 98 ? -5.838 1.923 23.815 1.00 97.62 98 TYR A O 1
ATOM 796 N N . GLY A 1 99 ? -4.140 1.810 25.278 1.00 96.69 99 GLY A N 1
ATOM 797 C CA . GLY A 1 99 ? -4.908 1.250 26.391 1.00 96.69 99 GLY A CA 1
ATOM 798 C C . GLY A 1 99 ? -4.751 -0.269 26.498 1.00 96.69 99 GLY A C 1
ATOM 799 O O . GLY A 1 99 ? -3.657 -0.800 26.320 1.00 96.69 99 GLY A O 1
ATOM 800 N N . GLN A 1 100 ? -5.837 -0.977 26.812 1.00 97.12 100 GLN A N 1
ATOM 801 C CA . GLN A 1 100 ? -5.847 -2.429 27.037 1.00 97.12 100 GLN A CA 1
ATOM 802 C C . GLN A 1 100 ? -5.879 -3.238 25.726 1.00 97.12 100 GLN A C 1
ATOM 804 O O . GLN A 1 100 ? -6.824 -3.978 25.441 1.00 97.12 100 GLN A O 1
ATOM 809 N N . VAL A 1 101 ? -4.816 -3.109 24.932 1.00 97.44 101 VAL A N 1
ATOM 810 C CA . VAL A 1 101 ? -4.521 -3.911 23.729 1.00 97.44 101 VAL A CA 1
ATOM 811 C C . VAL A 1 101 ? -3.151 -4.574 23.864 1.00 97.44 101 VAL A C 1
ATOM 813 O O . VAL A 1 101 ? -2.321 -4.110 24.645 1.00 97.44 101 VAL A O 1
ATOM 816 N N . LYS A 1 102 ? -2.883 -5.643 23.104 1.00 95.94 102 LYS A N 1
ATOM 817 C CA . LYS A 1 102 ? -1.586 -6.342 23.196 1.00 95.94 102 LYS A CA 1
ATOM 818 C C . LYS A 1 102 ? -0.418 -5.518 22.657 1.00 95.94 102 LYS A C 1
ATOM 820 O O . LYS A 1 102 ? 0.674 -5.564 23.217 1.00 95.94 102 LYS A O 1
ATOM 825 N N . THR A 1 103 ? -0.635 -4.768 21.581 1.00 95.44 103 THR A N 1
ATOM 826 C CA . THR A 1 103 ? 0.388 -3.922 20.958 1.00 95.44 103 THR A CA 1
ATOM 827 C C . THR A 1 103 ? -0.156 -2.518 20.747 1.00 95.44 103 THR A C 1
ATOM 829 O O . THR A 1 103 ? -1.033 -2.294 19.918 1.00 95.44 103 THR A O 1
ATOM 832 N N . GLN A 1 104 ? 0.375 -1.570 21.514 1.00 96.88 104 GL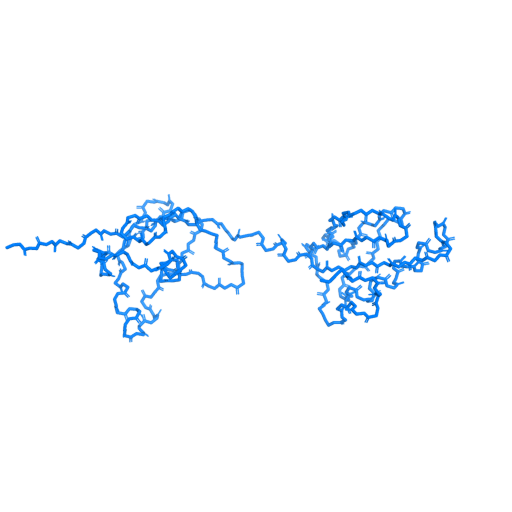N A N 1
ATOM 833 C CA . GLN A 1 104 ? 0.028 -0.155 21.415 1.00 96.88 104 GLN A CA 1
ATOM 834 C C . GLN A 1 104 ? 0.922 0.560 20.399 1.00 96.88 104 GLN A C 1
ATOM 836 O O . GLN A 1 104 ? 2.038 0.120 20.122 1.00 96.88 104 GLN A O 1
ATOM 841 N N . GLY A 1 105 ? 0.453 1.701 19.903 1.00 94.94 105 GLY A N 1
ATOM 842 C CA . GLY A 1 105 ? 1.227 2.602 19.061 1.00 94.94 105 GLY A CA 1
ATOM 843 C C . GLY A 1 105 ? 0.526 2.978 17.755 1.00 94.94 105 GLY A C 1
ATOM 844 O O . GLY A 1 105 ? -0.656 2.680 17.554 1.00 94.94 105 GLY A O 1
ATOM 845 N N . PRO A 1 106 ? 1.251 3.679 16.869 1.00 93.81 106 PRO A N 1
ATOM 846 C CA . PRO A 1 106 ? 0.732 4.063 15.568 1.00 93.81 106 PRO A CA 1
ATOM 847 C C . PRO A 1 106 ? 0.573 2.845 14.650 1.00 93.81 106 PRO A C 1
ATOM 849 O O . PRO A 1 106 ? 1.449 1.984 14.586 1.00 93.81 106 PRO A O 1
ATOM 852 N N . GLN A 1 107 ? -0.513 2.818 13.883 1.00 92.44 107 GLN A N 1
ATOM 853 C CA . GLN A 1 107 ? -0.784 1.815 12.860 1.00 92.44 107 GLN A CA 1
ATOM 854 C C . GLN A 1 107 ? -1.104 2.458 11.520 1.00 92.44 107 GLN A C 1
ATOM 856 O O . GLN A 1 107 ? -1.834 3.441 11.441 1.00 92.44 107 GLN A O 1
ATOM 861 N N . GLU A 1 108 ? -0.569 1.866 10.461 1.00 90.25 108 GLU A N 1
ATOM 862 C CA . GLU A 1 108 ? -0.773 2.310 9.087 1.00 90.25 108 GLU A CA 1
ATOM 863 C C . GLU A 1 108 ? -2.125 1.846 8.536 1.00 90.25 108 GLU A C 1
ATOM 865 O O . GLU A 1 108 ? -2.460 0.663 8.613 1.00 90.25 108 GLU A O 1
ATOM 870 N N . ILE A 1 109 ? -2.885 2.782 7.966 1.00 90.94 109 ILE A N 1
ATOM 871 C CA . ILE A 1 109 ? -4.129 2.523 7.240 1.00 90.94 109 ILE A CA 1
ATOM 872 C C . ILE A 1 109 ? -3.772 2.014 5.835 1.00 90.94 109 ILE A C 1
ATOM 874 O O . ILE A 1 109 ? -3.255 2.800 5.032 1.00 90.94 109 ILE A O 1
ATOM 878 N N . PRO A 1 110 ? -4.058 0.748 5.487 1.00 86.19 110 PRO A N 1
ATOM 879 C CA . PRO A 1 110 ? -3.725 0.253 4.158 1.00 86.19 110 PRO A CA 1
ATOM 880 C C . PRO A 1 110 ? -4.552 0.975 3.080 1.00 86.19 110 PRO A C 1
ATOM 882 O O . PRO A 1 110 ? -5.709 1.334 3.328 1.00 86.19 110 PRO A O 1
ATOM 885 N N . PRO A 1 111 ? -3.984 1.229 1.892 1.00 77.12 111 PRO A N 1
ATOM 886 C CA . PRO A 1 111 ? -4.669 1.996 0.856 1.00 77.12 111 PRO A CA 1
ATOM 887 C C . PRO A 1 111 ? -5.813 1.255 0.174 1.00 77.12 111 PRO A C 1
ATOM 889 O O . PRO A 1 111 ? -6.777 1.901 -0.233 1.00 77.12 111 PRO A O 1
ATOM 892 N N . ASP A 1 112 ? -5.753 -0.072 0.127 1.00 79.44 112 ASP A N 1
ATOM 893 C CA . ASP A 1 112 ? -6.623 -0.877 -0.742 1.00 79.44 112 ASP A CA 1
ATOM 894 C C . ASP A 1 112 ? -7.752 -1.572 0.024 1.00 79.44 112 ASP A C 1
ATOM 896 O O . ASP A 1 112 ? -8.441 -2.442 -0.508 1.00 79.44 112 ASP A O 1
ATOM 900 N N . GLU A 1 113 ? -7.969 -1.190 1.285 1.00 82.00 113 GLU A N 1
ATOM 901 C CA . GLU A 1 113 ? -9.087 -1.687 2.075 1.00 82.00 113 GLU A CA 1
ATOM 902 C C . GLU A 1 113 ? -9.768 -0.608 2.920 1.00 82.00 113 GLU A C 1
ATOM 904 O O . GLU A 1 113 ? -9.189 0.403 3.328 1.00 82.00 113 GLU A O 1
ATOM 909 N N . THR A 1 114 ? -11.037 -0.865 3.233 1.00 89.19 114 THR A N 1
ATOM 910 C CA . THR A 1 114 ? -11.730 -0.174 4.318 1.00 89.19 114 THR A CA 1
ATOM 911 C C . THR A 1 114 ? -11.103 -0.597 5.640 1.00 89.19 114 THR A C 1
ATOM 913 O O . THR A 1 114 ? -11.150 -1.777 5.998 1.00 89.19 114 THR A O 1
ATOM 916 N N . TYR A 1 115 ? -10.529 0.361 6.364 1.00 94.44 115 TYR A N 1
ATOM 917 C CA . TYR A 1 115 ? -9.939 0.140 7.679 1.00 94.44 115 TYR A CA 1
ATOM 918 C C . TYR A 1 115 ? -10.908 0.610 8.764 1.00 94.44 115 TYR A C 1
ATOM 920 O O . TYR A 1 115 ? -11.440 1.717 8.688 1.00 94.44 115 TYR A O 1
ATOM 928 N N . THR A 1 116 ? -11.167 -0.241 9.751 1.00 96.88 116 THR A N 1
ATOM 929 C CA . THR A 1 116 ? -12.175 -0.015 10.794 1.00 96.88 116 THR A CA 1
ATOM 930 C C . THR A 1 116 ? -11.573 -0.162 12.185 1.00 96.88 116 THR A C 1
ATOM 932 O O . THR A 1 116 ? -10.449 -0.653 12.342 1.00 96.88 116 THR A O 1
ATOM 935 N N . VAL A 1 117 ? -12.329 0.236 13.211 1.00 97.44 117 VAL A N 1
ATOM 936 C CA . VAL A 1 117 ? -11.907 0.100 14.612 1.00 97.44 117 VAL A CA 1
ATOM 937 C C . VAL A 1 117 ? -11.618 -1.367 14.942 1.00 97.44 117 VAL A C 1
ATOM 939 O O . VAL A 1 117 ? -10.579 -1.656 15.538 1.00 97.44 117 VAL A O 1
ATOM 942 N N . SER A 1 118 ? -12.460 -2.314 14.506 1.00 96.62 118 SER A N 1
ATOM 943 C CA . SER A 1 118 ? -12.210 -3.741 14.761 1.00 96.62 118 SER A CA 1
ATOM 944 C C . SER A 1 118 ? -10.906 -4.238 14.118 1.00 96.62 118 SER A C 1
ATOM 946 O O . SER A 1 118 ? -10.110 -4.904 14.786 1.00 96.62 118 SER A O 1
ATOM 948 N N . LYS A 1 119 ? -10.627 -3.853 12.863 1.00 95.88 119 LYS A N 1
ATOM 949 C CA . LYS A 1 119 ? -9.386 -4.209 12.153 1.00 95.88 119 LYS A CA 1
ATOM 950 C C . LYS A 1 119 ? -8.149 -3.645 12.844 1.00 95.88 119 LYS A C 1
ATOM 952 O O . LYS A 1 119 ? -7.162 -4.366 12.989 1.00 95.88 119 LYS A O 1
ATOM 957 N N . ALA A 1 120 ? -8.214 -2.403 13.323 1.00 96.81 120 ALA A N 1
ATOM 958 C CA . ALA A 1 120 ? -7.126 -1.791 14.081 1.00 96.81 120 ALA A CA 1
ATOM 959 C C . ALA A 1 120 ? -6.816 -2.565 15.373 1.00 96.81 120 ALA A C 1
ATOM 961 O O . ALA A 1 120 ? -5.652 -2.846 15.670 1.00 96.81 120 ALA A O 1
ATOM 962 N N . ILE A 1 121 ? -7.845 -3.003 16.109 1.00 96.81 121 ILE A N 1
ATOM 963 C CA . ILE A 1 121 ? -7.656 -3.831 17.309 1.00 96.81 121 ILE A CA 1
ATOM 964 C C . ILE A 1 121 ? -7.096 -5.218 16.967 1.00 96.81 121 ILE A C 1
ATOM 966 O O . ILE A 1 121 ? -6.196 -5.698 17.655 1.00 96.81 121 ILE A O 1
ATOM 970 N N . ILE A 1 122 ? -7.569 -5.863 15.897 1.00 94.81 122 ILE A N 1
ATOM 971 C CA . ILE A 1 122 ? -7.030 -7.158 15.443 1.00 94.81 122 ILE A CA 1
ATOM 972 C C . ILE A 1 122 ? -5.546 -7.020 15.083 1.00 94.81 122 ILE A C 1
ATOM 974 O O . ILE A 1 122 ? -4.725 -7.827 15.524 1.00 94.81 122 ILE A O 1
ATOM 978 N N . ARG A 1 123 ? -5.179 -5.963 14.353 1.00 94.25 123 ARG A N 1
ATOM 979 C CA . ARG A 1 123 ? -3.788 -5.678 13.980 1.00 94.25 123 ARG A CA 1
ATOM 980 C C . ARG A 1 123 ? -2.913 -5.317 15.181 1.00 94.25 123 ARG A C 1
ATOM 982 O O . ARG A 1 123 ? -1.718 -5.585 15.163 1.00 94.25 123 ARG A O 1
ATOM 989 N N . ALA A 1 124 ? -3.508 -4.787 16.251 1.00 94.88 124 ALA A N 1
ATOM 990 C CA . ALA A 1 124 ? -2.866 -4.580 17.553 1.00 94.88 124 ALA A CA 1
ATOM 991 C C . ALA A 1 124 ? -2.677 -5.883 18.366 1.00 94.88 124 ALA A C 1
ATOM 993 O O . ALA A 1 124 ? -2.341 -5.828 19.548 1.00 94.88 124 ALA A O 1
ATOM 994 N N . GLY A 1 125 ? -2.916 -7.058 17.770 1.00 94.81 125 GLY A N 1
ATOM 995 C CA . GLY A 1 125 ? -2.829 -8.363 18.437 1.00 94.81 125 GLY A CA 1
ATOM 996 C C . GLY A 1 125 ? -4.078 -8.739 19.245 1.00 94.81 125 GLY A C 1
ATOM 997 O O . GLY A 1 125 ? -4.086 -9.762 19.940 1.00 94.81 125 GLY A O 1
ATOM 998 N N . GLY A 1 126 ? -5.140 -7.937 19.143 1.00 95.25 126 GLY A N 1
ATOM 999 C CA . GLY A 1 126 ? -6.374 -8.067 19.907 1.00 95.25 126 GLY A CA 1
ATOM 1000 C C . GLY A 1 126 ? -6.357 -7.309 21.237 1.00 95.25 126 GLY A C 1
ATOM 1001 O O . GLY A 1 126 ? -5.417 -6.589 21.584 1.00 95.25 126 GLY A O 1
ATOM 1002 N N . PHE A 1 127 ? -7.437 -7.493 21.995 1.00 96.62 127 PHE A N 1
ATOM 1003 C CA . PHE A 1 127 ? -7.588 -6.946 23.342 1.00 96.62 127 PHE A CA 1
ATOM 1004 C C . PHE A 1 127 ? -6.564 -7.555 24.309 1.00 96.62 127 PHE A C 1
ATOM 1006 O O . PHE A 1 127 ? -6.217 -8.734 24.196 1.00 96.62 127 PHE A O 1
ATOM 1013 N N . GLY A 1 128 ? -6.111 -6.749 25.270 1.00 94.56 128 GLY A N 1
ATOM 1014 C CA . GLY A 1 128 ? -5.440 -7.244 26.469 1.00 94.56 128 GLY A CA 1
ATOM 1015 C C . GLY A 1 128 ? -6.432 -7.928 27.414 1.00 94.56 128 GLY A C 1
ATOM 1016 O O . GLY A 1 128 ? -7.648 -7.769 27.269 1.00 94.56 128 GLY A O 1
ATOM 1017 N N . ASP A 1 129 ? -5.918 -8.659 28.403 1.00 91.69 129 ASP A N 1
ATOM 1018 C CA . ASP A 1 129 ? -6.721 -9.527 29.283 1.00 91.69 129 ASP A CA 1
ATOM 1019 C C . ASP A 1 129 ? -7.847 -8.788 30.025 1.00 91.69 129 ASP A C 1
ATOM 1021 O O . ASP A 1 129 ? -8.902 -9.359 30.308 1.00 91.69 129 ASP A O 1
ATOM 1025 N N . PHE A 1 130 ? -7.657 -7.493 30.287 1.00 92.88 130 PHE A N 1
ATOM 1026 C CA . PHE A 1 130 ? -8.612 -6.647 31.002 1.00 92.88 130 PHE A CA 1
ATOM 1027 C C . PHE A 1 130 ? -9.278 -5.587 30.116 1.00 92.88 130 PHE A C 1
ATOM 1029 O O . PHE A 1 130 ? -9.847 -4.632 30.641 1.00 92.88 130 PHE A O 1
ATOM 1036 N N . GLY A 1 131 ? -9.219 -5.717 28.788 1.00 93.75 131 GLY A N 1
ATOM 1037 C CA . GLY A 1 131 ? -9.832 -4.755 27.870 1.00 93.75 131 GLY A CA 1
ATOM 1038 C C . GLY A 1 131 ? -11.360 -4.818 27.851 1.00 93.75 131 GLY A C 1
ATOM 1039 O O . GLY A 1 131 ? -11.953 -5.891 27.709 1.00 93.75 131 GLY A O 1
ATOM 1040 N N . ASP A 1 132 ? -12.020 -3.663 27.958 1.00 95.62 132 ASP A N 1
ATOM 1041 C CA . ASP A 1 132 ? -13.473 -3.566 27.809 1.00 95.62 132 ASP A CA 1
ATOM 1042 C C . ASP A 1 132 ? -13.865 -3.419 26.332 1.00 95.62 132 ASP A C 1
ATOM 1044 O O . ASP A 1 132 ? -13.861 -2.327 25.760 1.00 95.62 132 ASP A O 1
ATOM 1048 N N . LYS A 1 133 ? -14.248 -4.544 25.718 1.00 94.31 133 LYS A N 1
ATOM 1049 C CA . LYS A 1 133 ? -14.668 -4.607 24.309 1.00 94.31 133 LYS A CA 1
ATOM 1050 C C . LYS A 1 133 ? -15.909 -3.767 23.992 1.00 94.31 133 LYS A C 1
ATOM 1052 O O . LYS A 1 133 ? -16.123 -3.446 22.830 1.00 94.31 133 LYS A O 1
ATOM 1057 N N . ARG A 1 134 ? -16.734 -3.432 24.991 1.00 94.69 134 ARG A N 1
ATOM 1058 C CA . ARG A 1 134 ? -18.003 -2.711 24.789 1.00 94.69 134 ARG A CA 1
ATOM 1059 C C . ARG A 1 134 ? -17.852 -1.196 24.814 1.00 94.69 134 ARG A C 1
ATOM 1061 O O . ARG A 1 134 ? -18.778 -0.483 24.445 1.00 94.69 134 ARG A O 1
ATOM 1068 N N . LYS A 1 135 ? -16.722 -0.704 25.324 1.00 95.50 135 LYS A N 1
ATOM 1069 C CA . LYS A 1 135 ? -16.487 0.720 25.590 1.00 95.50 135 LYS A CA 1
ATOM 1070 C C . LYS A 1 135 ? -15.271 1.260 24.844 1.00 95.50 135 LYS A C 1
ATOM 1072 O O . LYS A 1 135 ? -14.608 2.173 25.331 1.00 95.50 135 LYS A O 1
ATOM 1077 N N . VAL A 1 136 ? -14.960 0.696 23.679 1.00 97.31 136 VAL A N 1
ATOM 1078 C CA . VAL A 1 136 ? -13.837 1.170 22.865 1.00 97.31 136 VAL A CA 1
ATOM 1079 C C . VAL A 1 136 ? -14.157 2.575 22.379 1.00 97.31 136 VAL A C 1
ATOM 1081 O O . VAL A 1 136 ? -15.211 2.805 21.796 1.00 97.31 136 VAL A O 1
ATOM 1084 N N . LYS A 1 137 ? -13.273 3.531 22.655 1.00 97.81 137 LYS A N 1
ATOM 1085 C CA . LYS A 1 137 ? -13.480 4.934 22.309 1.00 97.81 137 LYS A CA 1
ATOM 1086 C C . LYS A 1 137 ? -12.680 5.276 21.059 1.00 97.81 137 LYS A C 1
ATOM 1088 O O . LYS A 1 137 ? -11.455 5.195 21.079 1.00 97.81 137 LYS A O 1
ATOM 1093 N N . LEU A 1 138 ? -13.371 5.701 20.009 1.00 97.94 138 LEU A N 1
ATOM 1094 C CA . LEU A 1 138 ? -12.787 6.355 18.843 1.00 97.94 138 LEU A CA 1
ATOM 1095 C C . LEU A 1 138 ? -12.854 7.869 19.054 1.00 97.94 138 LEU A C 1
ATOM 1097 O O . LEU A 1 138 ? -13.901 8.385 19.434 1.00 97.94 138 LEU A O 1
ATOM 1101 N N . THR A 1 139 ? -11.748 8.574 18.842 1.00 97.94 139 THR A N 1
ATOM 1102 C CA . THR A 1 139 ? -11.687 10.040 18.871 1.00 97.94 139 THR A CA 1
ATOM 1103 C C . THR A 1 139 ? -11.101 10.538 17.559 1.00 97.94 139 THR A C 1
ATOM 1105 O O . THR A 1 139 ? -9.971 10.189 17.218 1.00 97.94 139 THR A O 1
ATOM 1108 N N . HIS A 1 140 ? -11.869 11.347 16.839 1.00 96.56 140 HIS A N 1
ATOM 1109 C CA . HIS A 1 140 ? -11.468 11.954 15.580 1.00 96.56 140 HIS A CA 1
ATOM 1110 C C . HIS A 1 140 ? -10.592 13.187 15.797 1.00 96.56 140 HIS A C 1
ATOM 1112 O O . HIS A 1 140 ? -10.611 13.823 16.854 1.00 96.56 140 HIS A O 1
ATOM 1118 N N . LYS A 1 141 ? -9.858 13.585 14.754 1.00 91.75 141 LYS A N 1
ATOM 1119 C CA . LYS A 1 141 ? -8.990 14.777 14.769 1.00 91.75 141 LYS A CA 1
ATOM 1120 C C . LYS A 1 141 ? -9.721 16.076 15.138 1.00 91.75 141 LYS A C 1
ATOM 1122 O O . LYS A 1 141 ? -9.117 16.980 15.707 1.00 91.75 141 LYS A O 1
ATOM 1127 N N . ASN A 1 142 ? -11.011 16.178 14.815 1.00 91.62 142 ASN A N 1
ATOM 1128 C CA . ASN A 1 142 ? -11.864 17.323 15.157 1.00 91.62 142 ASN A CA 1
ATOM 1129 C C . ASN A 1 142 ? -12.307 17.336 16.640 1.00 91.62 142 ASN A C 1
ATOM 1131 O O . ASN A 1 142 ? -12.983 18.273 17.055 1.00 91.62 142 ASN A O 1
ATOM 1135 N N . GLY A 1 143 ? -11.943 16.318 17.430 1.00 91.88 143 GLY A N 1
ATOM 1136 C CA . GLY A 1 143 ? -12.324 16.157 18.836 1.00 91.88 143 GLY A CA 1
ATOM 1137 C C . GLY A 1 143 ? -13.625 15.380 19.058 1.00 91.88 143 GLY A C 1
ATOM 1138 O O . GLY A 1 143 ? -13.950 15.053 20.202 1.00 91.88 143 GLY A O 1
ATOM 1139 N N . GLU A 1 144 ? -14.358 15.041 17.996 1.00 95.00 144 GLU A N 1
ATOM 1140 C CA . GLU A 1 144 ? -15.551 14.204 18.088 1.00 95.00 144 GLU A CA 1
ATOM 1141 C C . GLU A 1 144 ? -15.181 12.810 18.598 1.00 95.00 144 GLU A C 1
ATOM 1143 O O . GLU A 1 144 ? -14.164 12.236 18.212 1.00 95.00 144 GLU A O 1
ATOM 1148 N N . SER A 1 145 ? -15.990 12.272 19.509 1.00 95.31 145 SER A N 1
ATOM 1149 C CA . SER A 1 145 ? -15.743 10.973 20.125 1.00 95.31 145 SER A CA 1
ATOM 1150 C C . SER A 1 145 ? -16.963 10.075 20.017 1.00 95.31 145 SER A C 1
ATOM 1152 O O . SER A 1 145 ? -18.068 10.488 20.360 1.00 95.31 145 SER A O 1
ATOM 1154 N N . VAL A 1 146 ? -16.738 8.819 19.643 1.00 96.00 146 VAL A N 1
ATOM 1155 C CA . VAL A 1 146 ? -17.769 7.782 19.556 1.00 96.00 146 VAL A CA 1
ATOM 1156 C C . VAL A 1 146 ? -17.339 6.571 20.377 1.00 96.00 146 VAL A C 1
ATOM 1158 O O . VAL A 1 146 ? -16.164 6.199 20.405 1.00 96.00 146 VAL A O 1
ATOM 1161 N N . VAL A 1 147 ? -18.296 5.955 21.071 1.00 96.06 147 VAL A N 1
ATOM 1162 C CA . VAL A 1 147 ? -18.095 4.668 21.744 1.00 96.06 147 VAL A CA 1
ATOM 1163 C C . VAL A 1 147 ? -18.574 3.557 20.819 1.00 96.06 147 VAL A C 1
ATOM 1165 O O . VAL A 1 147 ? -19.707 3.588 20.347 1.00 96.06 147 VAL A O 1
ATOM 1168 N N . VAL A 1 148 ? -17.709 2.577 20.585 1.00 94.69 148 VAL A N 1
ATOM 1169 C CA . VAL A 1 148 ? -17.942 1.439 19.698 1.00 94.69 148 VAL A CA 1
ATOM 1170 C C . VAL A 1 148 ? -18.009 0.160 20.532 1.00 94.69 148 VAL A C 1
ATOM 1172 O O . VAL A 1 148 ? -17.068 -0.168 21.264 1.00 94.69 148 VAL A O 1
ATOM 1175 N N . ASP A 1 149 ? -19.117 -0.580 20.414 1.00 94.56 149 ASP A N 1
ATOM 1176 C CA . ASP A 1 149 ? -19.250 -1.913 21.009 1.00 94.56 149 ASP A CA 1
ATOM 1177 C C . ASP A 1 149 ? -18.650 -2.966 20.068 1.00 94.56 149 ASP A C 1
ATOM 1179 O O . ASP A 1 149 ? -19.322 -3.570 19.230 1.00 94.56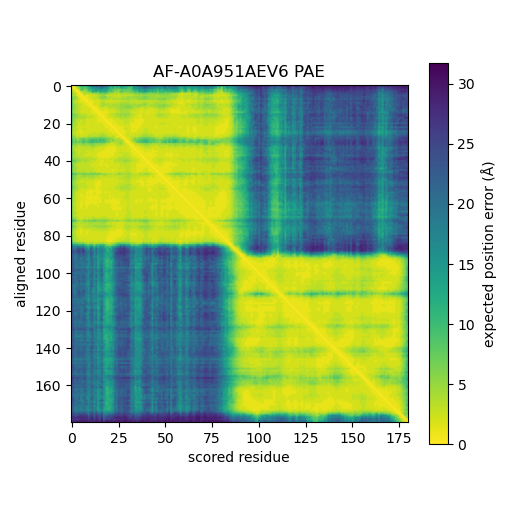 149 ASP A O 1
ATOM 1183 N N . LEU A 1 150 ? -17.349 -3.208 20.226 1.00 94.88 150 LEU A N 1
ATOM 1184 C CA . LEU A 1 150 ? -16.643 -4.217 19.448 1.00 94.88 150 LEU A CA 1
ATOM 1185 C C . LEU A 1 150 ? -16.956 -5.652 19.877 1.00 94.88 150 LEU A C 1
ATOM 1187 O O . LEU A 1 150 ? -16.585 -6.584 19.161 1.00 94.88 150 LEU A O 1
ATOM 1191 N N . LYS A 1 151 ? -17.639 -5.872 21.008 1.00 92.88 151 LYS A N 1
ATOM 1192 C CA . LYS A 1 151 ? -18.071 -7.221 21.383 1.00 92.88 151 LYS A CA 1
ATOM 1193 C C . LYS A 1 151 ? -19.082 -7.738 20.366 1.00 92.88 151 LYS A C 1
ATOM 1195 O O . LYS A 1 151 ? -18.939 -8.853 19.876 1.00 92.88 151 LYS A O 1
ATOM 1200 N N . ASP A 1 152 ? -20.071 -6.921 20.027 1.00 89.81 152 ASP A N 1
ATOM 1201 C CA . ASP A 1 152 ? -21.113 -7.301 19.076 1.00 89.81 152 ASP A CA 1
ATOM 1202 C C . ASP A 1 152 ? -20.575 -7.386 17.638 1.00 89.81 152 ASP A C 1
ATOM 1204 O O . ASP A 1 152 ? -20.935 -8.308 16.902 1.00 89.81 152 ASP A O 1
ATOM 1208 N N . VAL A 1 153 ? -19.644 -6.505 17.262 1.00 91.75 153 VAL A N 1
ATOM 1209 C CA . VAL A 1 153 ? -18.964 -6.561 15.957 1.00 91.75 153 VAL A CA 1
ATOM 1210 C C . VAL A 1 153 ? -18.173 -7.865 15.799 1.00 91.75 153 VAL A C 1
ATOM 1212 O O . VAL A 1 153 ? -18.362 -8.587 14.823 1.00 91.75 153 VAL A O 1
ATOM 1215 N N . ILE A 1 154 ? -17.312 -8.195 16.768 1.00 88.75 154 ILE A N 1
ATOM 1216 C CA . ILE A 1 154 ? -16.358 -9.310 16.650 1.00 88.75 154 ILE A CA 1
ATOM 1217 C C . ILE A 1 154 ? -17.012 -10.659 16.966 1.00 88.75 154 ILE A C 1
ATOM 1219 O O . ILE A 1 154 ? -16.753 -11.641 16.278 1.00 88.75 154 ILE A O 1
ATOM 1223 N N . GLU A 1 155 ? -17.838 -10.737 18.013 1.00 89.31 155 GLU A N 1
ATOM 1224 C CA . GLU A 1 155 ? -18.380 -12.014 18.506 1.00 89.31 155 GLU A CA 1
ATOM 1225 C C . GLU A 1 155 ? -19.739 -12.358 17.885 1.00 89.31 155 GLU A C 1
ATOM 1227 O O . GLU A 1 155 ? -20.104 -13.530 17.837 1.00 89.31 155 GLU A O 1
ATOM 1232 N N . ARG A 1 156 ? -20.503 -11.360 17.417 1.00 87.56 156 ARG A N 1
ATOM 1233 C CA . ARG A 1 156 ? -21.840 -11.568 16.827 1.00 87.56 156 ARG A CA 1
ATOM 1234 C C . ARG A 1 156 ? -21.913 -11.238 15.339 1.00 87.56 156 ARG A C 1
ATOM 1236 O O . ARG A 1 156 ? -22.989 -11.359 14.761 1.00 87.56 156 ARG A O 1
ATOM 1243 N N . GLY A 1 157 ? -20.803 -10.822 14.728 1.00 86.31 157 GLY A N 1
ATOM 1244 C CA . GLY A 1 157 ? -20.725 -10.538 13.295 1.00 86.31 157 GLY A CA 1
ATOM 1245 C C . GLY A 1 157 ? -21.533 -9.317 12.846 1.00 86.31 157 GLY A C 1
ATOM 1246 O O . GLY A 1 157 ? -21.900 -9.240 11.677 1.00 86.31 157 GLY A O 1
ATOM 1247 N N . ARG A 1 158 ? -21.831 -8.368 13.746 1.00 89.25 158 ARG A N 1
ATOM 1248 C CA . ARG A 1 158 ? -22.544 -7.121 13.410 1.00 89.25 158 ARG A CA 1
ATOM 1249 C C . ARG A 1 158 ? -21.607 -6.099 12.769 1.00 89.25 158 ARG A C 1
ATOM 1251 O O . ARG A 1 158 ? -21.260 -5.088 13.372 1.00 89.25 158 ARG A O 1
ATOM 1258 N N . THR A 1 159 ? -21.133 -6.397 11.562 1.00 87.69 159 THR A N 1
ATOM 1259 C CA . THR A 1 159 ? -20.155 -5.559 10.847 1.00 87.69 159 THR A CA 1
ATOM 1260 C C . THR A 1 159 ? -20.704 -4.187 10.454 1.00 87.69 159 THR A C 1
ATOM 1262 O O . THR A 1 159 ? -19.928 -3.273 10.216 1.00 87.69 159 THR A O 1
ATOM 1265 N N . ASP A 1 160 ? -22.027 -4.027 10.407 1.00 90.19 160 ASP A N 1
ATOM 1266 C CA . ASP A 1 160 ? -22.721 -2.751 10.194 1.00 90.19 160 ASP A CA 1
ATOM 1267 C C . ASP A 1 160 ? -22.474 -1.729 11.317 1.00 90.19 160 ASP A C 1
ATOM 1269 O O . ASP A 1 160 ? -22.622 -0.529 11.099 1.00 90.19 160 ASP A O 1
ATOM 1273 N N . GLN A 1 161 ? -22.068 -2.195 12.502 1.00 90.81 161 GLN A N 1
ATOM 1274 C CA . GLN A 1 161 ? -21.748 -1.355 13.660 1.00 90.81 161 GLN A CA 1
ATOM 1275 C C . GLN A 1 161 ? -20.252 -1.021 13.758 1.00 90.81 161 GLN A C 1
ATOM 1277 O O . GLN A 1 161 ? -19.833 -0.322 14.682 1.00 90.81 161 GLN A O 1
ATOM 1282 N N . ASP A 1 162 ? -19.435 -1.534 12.834 1.00 94.50 162 ASP A N 1
ATOM 1283 C CA . ASP A 1 162 ? -17.998 -1.290 12.823 1.00 94.50 162 ASP A CA 1
ATOM 1284 C C . ASP A 1 162 ? -17.690 0.047 12.148 1.00 94.50 162 ASP A C 1
ATOM 1286 O O . ASP A 1 162 ? -18.024 0.286 10.987 1.00 94.50 162 ASP A O 1
ATOM 1290 N N . VAL A 1 163 ? -17.045 0.939 12.892 1.00 96.31 163 VAL A N 1
ATOM 1291 C CA . VAL A 1 163 ? -16.810 2.309 12.440 1.00 96.31 163 VAL A CA 1
ATOM 1292 C C . VAL A 1 163 ? -15.539 2.361 11.596 1.00 96.31 163 VAL A C 1
ATOM 1294 O O . VAL A 1 163 ? -14.492 1.836 11.984 1.00 96.31 163 VAL A O 1
ATOM 1297 N N . VAL A 1 164 ? -15.625 3.003 10.430 1.00 96.25 164 VAL A N 1
ATOM 1298 C CA . VAL A 1 164 ? -14.471 3.266 9.561 1.00 96.25 164 VAL A CA 1
ATOM 1299 C C . VAL A 1 164 ? -13.611 4.355 10.189 1.00 96.25 164 VAL A C 1
ATOM 1301 O O . VAL A 1 164 ? -14.127 5.388 10.607 1.00 96.25 164 VAL A O 1
ATOM 1304 N N . VAL A 1 165 ? -12.301 4.129 10.228 1.00 96.31 165 VAL A N 1
ATOM 1305 C CA . VAL A 1 165 ? -11.349 5.099 10.778 1.00 96.31 165 VAL A CA 1
ATOM 1306 C C . VAL A 1 165 ? -10.751 5.963 9.679 1.00 96.31 165 VAL A C 1
ATOM 1308 O O . VAL A 1 165 ? -10.617 5.547 8.522 1.00 96.31 165 VAL A O 1
ATOM 1311 N N . VAL A 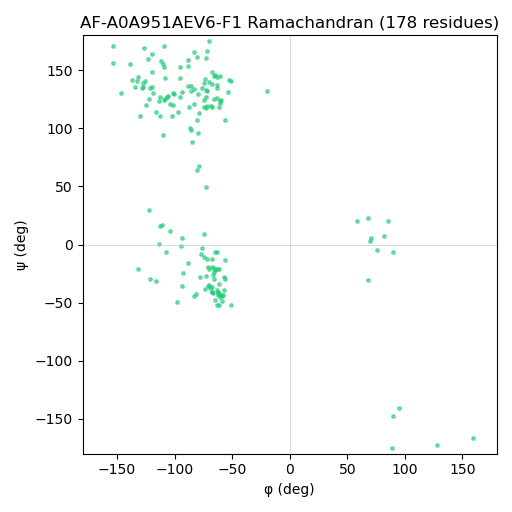1 166 ? -10.355 7.169 10.058 1.00 94.56 166 VAL A N 1
ATOM 1312 C CA . VAL A 1 166 ? -9.676 8.130 9.192 1.00 94.56 166 VAL A CA 1
ATOM 1313 C C . VAL A 1 166 ? -8.289 8.468 9.751 1.00 94.56 166 VAL A C 1
ATOM 1315 O O . VAL A 1 166 ? -7.978 8.147 10.900 1.00 94.56 166 VAL A O 1
ATOM 1318 N N . PRO A 1 167 ? -7.397 9.061 8.936 1.00 94.12 167 PRO A N 1
ATOM 1319 C CA . PRO A 1 167 ? -6.082 9.483 9.404 1.00 94.12 167 PRO A CA 1
ATOM 1320 C C . PRO A 1 167 ? -6.146 10.369 10.653 1.00 94.12 167 PRO A C 1
ATOM 1322 O O . PRO A 1 167 ? -7.003 11.243 10.753 1.00 94.12 167 PRO A O 1
ATOM 1325 N N . ASP A 1 168 ? -5.185 10.165 11.554 1.00 94.38 168 ASP A N 1
ATOM 1326 C CA . ASP A 1 168 ? -5.030 10.823 12.857 1.00 94.38 168 ASP A CA 1
ATOM 1327 C C . ASP A 1 168 ? -6.066 10.430 13.932 1.00 94.38 168 ASP A C 1
ATOM 1329 O O . ASP A 1 168 ? -6.025 10.975 15.037 1.00 94.38 168 ASP A O 1
ATOM 1333 N N . ASP A 1 169 ? -6.944 9.456 13.667 1.00 97.94 169 ASP A N 1
ATOM 1334 C CA . ASP A 1 169 ? -7.865 8.934 14.680 1.00 97.94 169 ASP A CA 1
ATOM 1335 C C . ASP A 1 169 ? -7.133 8.261 15.851 1.00 97.94 169 ASP A C 1
ATOM 1337 O O . ASP A 1 169 ? -6.125 7.560 15.694 1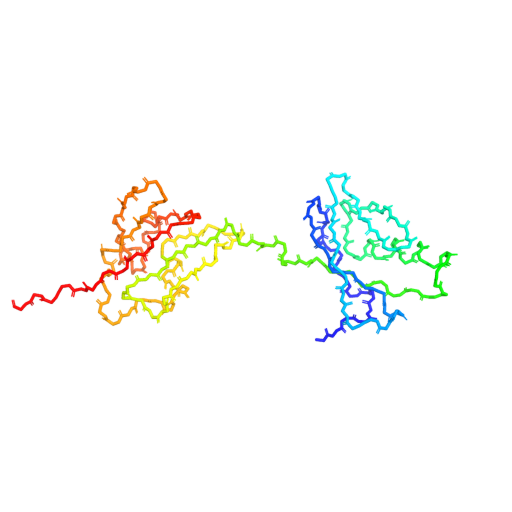.00 97.94 169 ASP A O 1
ATOM 1341 N N . GLN A 1 170 ? -7.699 8.430 17.044 1.00 98.12 170 GLN A N 1
ATOM 1342 C CA . GLN A 1 170 ? -7.245 7.815 18.285 1.00 98.12 170 GLN A CA 1
ATOM 1343 C C . GLN A 1 170 ? -8.238 6.750 18.747 1.00 98.12 170 GLN A C 1
ATOM 1345 O O . GLN A 1 170 ? -9.418 7.030 18.950 1.00 98.12 170 GLN A O 1
ATOM 1350 N N . ILE A 1 171 ? -7.749 5.530 18.950 1.00 98.31 171 ILE A N 1
ATOM 1351 C CA . ILE A 1 171 ? -8.525 4.384 19.418 1.00 98.31 171 ILE A CA 1
ATOM 1352 C C . ILE A 1 171 ? -8.028 4.011 20.808 1.00 98.31 171 ILE A C 1
ATOM 1354 O O . ILE A 1 171 ? -6.922 3.494 20.979 1.00 98.31 171 ILE A O 1
ATOM 1358 N N . TYR A 1 172 ? -8.873 4.253 21.801 1.00 98.00 172 TYR A N 1
ATOM 1359 C CA . TYR A 1 172 ? -8.596 3.945 23.192 1.00 98.00 172 TYR A CA 1
ATOM 1360 C C . TYR A 1 172 ? -9.437 2.764 23.667 1.00 98.00 172 TYR A C 1
ATOM 1362 O O . TYR A 1 172 ? -10.670 2.792 23.608 1.00 98.00 172 TYR A O 1
ATOM 1370 N N . VAL A 1 173 ? -8.769 1.741 24.196 1.00 97.94 173 VAL A N 1
ATOM 1371 C CA . VAL A 1 173 ? -9.427 0.609 24.852 1.00 97.94 173 VAL A CA 1
ATOM 1372 C C . VAL A 1 173 ? -9.322 0.770 26.370 1.00 97.94 173 VAL A C 1
ATOM 1374 O O . VAL A 1 173 ? -8.224 0.626 26.921 1.00 97.94 173 VAL A O 1
ATOM 1377 N N . PRO A 1 174 ? -10.433 1.045 27.075 1.00 96.44 174 PRO A N 1
ATOM 1378 C CA . PRO A 1 174 ? -10.406 1.160 28.523 1.00 96.44 174 PRO A CA 1
ATOM 1379 C C . PRO A 1 174 ? -10.238 -0.202 29.198 1.00 96.44 174 PRO A C 1
ATOM 1381 O O . PRO A 1 174 ? -10.521 -1.260 28.630 1.00 96.44 174 PRO A O 1
ATOM 1384 N N . GLN A 1 175 ? -9.807 -0.159 30.455 1.00 94.12 175 GLN A N 1
ATOM 1385 C CA . GLN A 1 175 ? -9.852 -1.318 31.332 1.00 94.12 175 GLN A CA 1
ATOM 1386 C C . GLN A 1 175 ? -11.286 -1.585 31.784 1.00 94.12 175 GLN A C 1
ATOM 1388 O O . GLN A 1 175 ? -12.035 -0.661 32.109 1.00 94.12 175 GLN A O 1
ATOM 1393 N N . ARG A 1 176 ? -11.669 -2.860 31.817 1.00 91.44 176 ARG A N 1
ATOM 1394 C CA . ARG A 1 176 ? -12.965 -3.289 32.328 1.00 91.44 176 ARG A CA 1
ATOM 1395 C C . ARG A 1 176 ? -13.055 -2.941 33.808 1.00 91.44 176 ARG A C 1
ATOM 1397 O O . ARG A 1 176 ? -12.192 -3.331 34.591 1.00 91.44 176 ARG A O 1
ATOM 1404 N N . ALA A 1 177 ? -14.112 -2.226 34.186 1.00 80.06 177 ALA A N 1
ATOM 1405 C CA . ALA A 1 177 ? -14.395 -1.966 35.589 1.00 80.06 177 ALA A CA 1
ATOM 1406 C C . ALA A 1 177 ? -14.606 -3.305 36.312 1.00 80.06 177 ALA A C 1
ATOM 1408 O O . ALA A 1 177 ? -15.443 -4.119 35.909 1.00 80.06 177 ALA A O 1
ATOM 1409 N N . VAL A 1 178 ? -13.819 -3.539 37.360 1.00 68.25 178 VAL A N 1
ATOM 1410 C CA . VAL A 1 178 ? -14.075 -4.612 38.316 1.00 68.25 178 VAL A CA 1
ATOM 1411 C C . VAL A 1 178 ? -15.020 -4.021 39.351 1.00 68.25 178 VAL A C 1
ATOM 1413 O O . VAL A 1 178 ? -14.594 -3.253 40.209 1.00 68.25 178 VAL A O 1
ATOM 1416 N N . ASN A 1 179 ? -16.311 -4.327 39.231 1.00 58.50 179 ASN A N 1
ATOM 1417 C CA . ASN A 1 179 ? -17.228 -4.098 40.341 1.00 58.50 179 ASN A CA 1
ATOM 1418 C C . ASN A 1 179 ? -16.957 -5.193 41.375 1.00 58.50 179 ASN A C 1
ATOM 1420 O O . ASN A 1 179 ? -17.061 -6.378 41.048 1.00 58.50 179 ASN A O 1
ATOM 1424 N N . TRP A 1 180 ? -16.541 -4.769 42.563 1.00 47.44 180 TRP A N 1
ATOM 1425 C CA . TRP A 1 180 ? -16.469 -5.579 43.775 1.00 47.44 180 TRP A CA 1
ATOM 1426 C C . TRP A 1 180 ? -17.823 -5.593 44.486 1.00 47.44 180 TRP A C 1
ATOM 1428 O O . TRP A 1 180 ? -18.609 -4.638 44.278 1.00 47.44 180 TRP A O 1
#

Solvent-accessible surface area (backbone atoms only — not comparable to full-atom values): 10076 Å² total; per-residue (Å²): 133,87,82,88,58,60,86,79,34,53,70,77,62,58,38,49,56,69,40,30,28,34,38,42,50,62,80,76,68,64,92,69,64,48,80,40,53,23,37,91,90,18,29,29,70,39,87,100,75,42,81,39,84,33,52,73,30,17,39,29,60,41,24,55,55,49,26,64,56,42,39,71,81,78,31,98,70,59,51,39,45,41,44,80,35,68,78,66,57,61,42,70,32,39,32,37,37,40,66,30,39,64,46,65,47,78,43,72,34,61,68,92,54,92,48,28,55,63,56,53,38,53,75,20,70,25,69,28,100,54,33,27,45,62,55,25,32,41,32,42,79,89,68,53,72,48,74,37,50,47,46,49,29,71,77,66,65,39,60,90,69,52,50,73,64,57,60,63,22,36,39,40,26,43,68,52,83,80,84,127

Sequence (180 aa):
MRTNSMSVLDDKKKLGSNDYISFRVVEDRDEESQRLRVNDNGELEVPYVGLVPARGKSCKELAYTIKSLLEKEYYYHATVILAVDRVSEKSRGKVYVYGQVKTQGPQEIPPDETYTVSKAIIRAGGFGDFGDKRKVKLTHKNGESVVVDLKDVIERGRTDQDVVVVPDDQIYVPQRAVNW

Foldseek 3Di:
DDDQALVPFDFPDADDAQWKKFKDWVVVVDPGTDIWGQHPVQWIQDPPQGTHRRGRGGQSRRQVVVQVRCCVPPDVGTGMDMDGDPVSQQFLAWEFEDDFAQAGGIDGHGPPDQAWLLNVRVVSVHGHPFWDQQAKWKADPVRDIDGANNCCCPVVVPVVRTGGDHHHIYIYTYGHDDDD

Secondary structure (DSSP, 8-state):
-----GGGS-SSPPP-TT-EEEEEEGGG--SS-EEEEB-TTSEEEETTTEEEE-TT--HHHHHHHHHHHHHHHT-SS--EEEEE-GGG---S-EEEEEESBSS-EEEE--TTS--BHHHHHHHTTSB-TTB-TT-EEEE-TTS-EEEE-HHHHHHH--GGGPPBP-TT-EEEEPBPP---